Protein AF-X1L4X8-F1 (afdb_monomer_lite)

InterPro domains:
  IPR002869 Pyruvate-flavodoxin oxidoreductase, central domain [G3DSA:3.40.920.10] (9-102)
  IPR002869 Pyruvate-flavodoxin oxidoreductase, central domain [SSF53323] (30-140)
  IPR046667 Domain of unknown function DUF6537 [PF20169] (120-245)

Secondary structure (DSSP, 8-state):
--TTS-TT----HHHHHHHHHHHH-GGG-----HHHHHHHHHS-GGGHHHHHHHHHHHTT--SS-HHHHHHHHHHH-SSHHHHHHHHHHHHHHHH-HHHHHHHTS-SS---GGGS---SHHHHHHHHHHHHHHHT-HHHHHHHHHHHHHHHHHHHHHHSS--HHHHHHHHHHHHHHT---THHHHHHHHSHHHHHHHHHH-S------EEE--TTTSPBPTTT-SBPPEEE-TTHHHHHHHHHHHT--

Foldseek 3Di:
DPVPPDPPPDCPVVVVVVVVCVPPNPVPDDDDPLQLLLCLQVVDSVLSVLLCVLLCVLVVNDPDDPVVVLVVLVVVLFPSVSSNVSSVLSVCCNVPVPVSVVVSPDDPPPPVVPPPQPDLVSLLVVLLVVLCVVFHNVLSVVLNVVLVVQQVVCCVVPVDGDDRSSVSSVVVSCVSVPPACLVVLVCLLDPVVVVVCVVRDVDDPWDKDWDQHPVPFDADPPPRGGDTDIDTPVVNVVSNVVVVVSPD

Structure (mmCIF, N/CA/C/O backbone):
data_AF-X1L4X8-F1
#
_entry.id   AF-X1L4X8-F1
#
loop_
_atom_site.group_PDB
_atom_site.id
_atom_site.type_symbol
_atom_site.label_atom_id
_atom_site.label_alt_id
_atom_site.label_comp_id
_atom_site.label_asym_id
_atom_site.label_entity_id
_atom_site.label_seq_id
_atom_site.pdbx_PDB_ins_code
_atom_site.Cartn_x
_atom_site.Cartn_y
_atom_site.Cartn_z
_atom_site.occupancy
_atom_site.B_iso_or_equiv
_atom_site.auth_seq_id
_atom_site.auth_comp_id
_atom_site.auth_asym_id
_atom_site.auth_atom_id
_atom_site.pdbx_PDB_model_num
ATOM 1 N N . SER A 1 1 ? -21.260 -0.495 -19.821 1.00 42.94 1 SER A N 1
ATOM 2 C CA . SER A 1 1 ?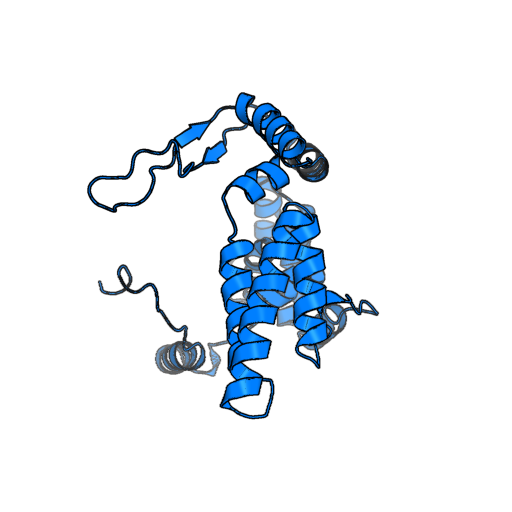 -20.638 0.601 -19.046 1.00 42.94 1 SER A CA 1
ATOM 3 C C . SER A 1 1 ? -21.171 0.604 -17.611 1.00 42.94 1 SER A C 1
ATOM 5 O O . SER A 1 1 ? -21.878 1.513 -17.198 1.00 42.94 1 SER A O 1
ATOM 7 N N . GLN A 1 2 ? -20.881 -0.461 -16.857 1.00 37.09 2 GLN A N 1
ATOM 8 C CA . GLN A 1 2 ? -21.32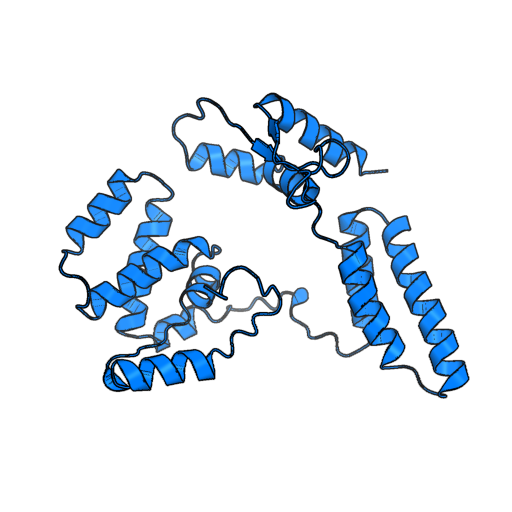0 -0.638 -15.460 1.00 37.09 2 GLN A CA 1
ATOM 9 C C . GLN A 1 2 ? -20.166 -0.453 -14.457 1.00 37.09 2 GLN A C 1
ATOM 11 O O . GLN A 1 2 ? -20.384 -0.453 -13.254 1.00 37.09 2 GLN A O 1
ATOM 16 N N . PHE A 1 3 ? -18.949 -0.226 -14.961 1.00 44.12 3 PHE A N 1
ATOM 17 C CA . PHE A 1 3 ? -17.709 -0.128 -14.185 1.00 44.12 3 PHE A CA 1
ATOM 18 C C . PHE A 1 3 ? -17.594 1.162 -13.349 1.00 44.12 3 PHE A C 1
ATOM 20 O O . PHE A 1 3 ? -16.775 1.245 -12.447 1.00 44.12 3 PHE A O 1
ATOM 27 N N . VAL A 1 4 ? -18.413 2.183 -13.630 1.00 48.66 4 VAL A N 1
ATOM 28 C CA . VAL A 1 4 ? -18.254 3.535 -13.053 1.00 48.66 4 VAL A CA 1
ATOM 29 C C . VAL A 1 4 ? -19.131 3.765 -11.807 1.00 48.66 4 VAL A C 1
ATOM 31 O O . VAL A 1 4 ? -19.085 4.841 -11.225 1.00 48.66 4 VAL A O 1
ATOM 34 N N . ARG A 1 5 ? -19.955 2.799 -11.370 1.00 45.38 5 ARG A N 1
ATOM 35 C CA . ARG A 1 5 ? -20.980 3.052 -10.330 1.00 45.38 5 ARG A CA 1
ATOM 36 C C . ARG A 1 5 ? -20.911 2.199 -9.064 1.00 45.38 5 ARG A C 1
ATOM 38 O O . ARG A 1 5 ? -21.735 2.429 -8.185 1.00 45.38 5 ARG A O 1
ATOM 45 N N . ASP A 1 6 ? -19.959 1.277 -8.929 1.00 35.12 6 ASP A N 1
ATOM 46 C CA . ASP A 1 6 ? -19.933 0.371 -7.775 1.00 35.12 6 ASP A CA 1
ATOM 47 C C . ASP A 1 6 ? -18.672 0.543 -6.912 1.00 35.12 6 ASP A C 1
ATOM 49 O O . ASP A 1 6 ? -17.595 0.046 -7.234 1.00 35.12 6 ASP A O 1
ATOM 53 N N . LEU A 1 7 ? -18.807 1.274 -5.796 1.00 42.59 7 LEU A N 1
ATOM 54 C CA . LEU A 1 7 ? -17.746 1.475 -4.794 1.00 42.59 7 LEU A CA 1
ATOM 55 C C . LEU A 1 7 ? -17.530 0.249 -3.883 1.00 42.59 7 LEU A C 1
ATOM 57 O O . LEU A 1 7 ? -16.628 0.263 -3.046 1.00 42.59 7 LEU A O 1
ATOM 61 N N . LYS A 1 8 ? -18.340 -0.810 -4.028 1.00 43.84 8 LYS A N 1
ATOM 62 C CA . LYS A 1 8 ? -18.160 -2.108 -3.358 1.00 43.84 8 LYS A CA 1
ATOM 63 C C . LYS A 1 8 ? -17.649 -3.170 -4.331 1.00 43.84 8 LYS A C 1
ATOM 65 O O . LYS A 1 8 ? -18.081 -4.319 -4.274 1.00 43.84 8 LYS A O 1
ATOM 70 N N . PHE A 1 9 ? -16.745 -2.797 -5.234 1.00 42.97 9 PHE A N 1
ATOM 71 C CA . PHE A 1 9 ? -16.105 -3.775 -6.101 1.00 42.97 9 PHE A CA 1
ATOM 72 C C . PHE A 1 9 ? -15.177 -4.658 -5.257 1.00 42.97 9 PHE A C 1
ATOM 74 O O . PHE A 1 9 ? -14.041 -4.297 -4.950 1.00 42.97 9 PHE A O 1
ATOM 81 N N . ASP A 1 10 ? -15.702 -5.801 -4.824 1.00 48.19 10 ASP A N 1
ATOM 82 C CA . ASP A 1 10 ? -14.899 -6.898 -4.315 1.00 48.19 10 ASP A CA 1
ATOM 83 C C . ASP A 1 10 ? -14.035 -7.376 -5.482 1.00 48.19 10 ASP A C 1
ATOM 85 O O . ASP A 1 10 ? -14.538 -7.955 -6.449 1.00 48.19 10 ASP A O 1
ATOM 89 N N . PHE A 1 11 ? -12.736 -7.069 -5.438 1.00 55.12 11 PHE A N 1
ATOM 90 C CA . PHE A 1 11 ? -11.770 -7.738 -6.294 1.00 55.12 11 PHE A CA 1
ATOM 91 C C . PHE A 1 11 ? -11.766 -9.197 -5.857 1.00 55.12 11 PHE A C 1
ATOM 93 O O . PHE A 1 11 ? -10.946 -9.626 -5.047 1.00 55.12 11 PHE A O 1
ATOM 100 N N . GLN A 1 12 ? -12.683 -9.978 -6.421 1.00 64.38 12 GLN A N 1
ATOM 101 C CA . GLN A 1 12 ? -12.566 -11.419 -6.448 1.00 64.38 12 GLN A CA 1
ATOM 102 C C . GLN A 1 12 ? -11.372 -11.732 -7.352 1.00 64.38 12 GLN A C 1
ATOM 104 O O . GLN A 1 12 ? -11.527 -12.109 -8.510 1.00 64.38 12 GLN A O 1
ATOM 109 N N . THR A 1 13 ? -10.159 -11.495 -6.848 1.00 69.25 13 THR A N 1
ATOM 110 C CA . THR A 1 13 ? -8.897 -11.624 -7.581 1.00 69.25 13 THR A CA 1
ATOM 111 C C . THR A 1 13 ? -8.799 -13.012 -8.199 1.00 69.25 13 THR A C 1
ATOM 113 O O . THR A 1 13 ? -8.368 -13.141 -9.336 1.00 69.25 13 THR A O 1
ATOM 116 N N . ALA A 1 14 ? -9.304 -14.033 -7.499 1.00 73.19 14 ALA A N 1
ATOM 117 C CA . ALA A 1 14 ? -9.437 -15.391 -8.014 1.00 73.19 14 ALA A CA 1
ATOM 118 C C . ALA A 1 14 ? -10.364 -15.487 -9.242 1.00 73.19 14 ALA A C 1
ATOM 120 O O . ALA A 1 14 ? -10.003 -16.131 -10.220 1.00 73.19 14 ALA A O 1
ATOM 121 N N . THR A 1 15 ? -11.518 -14.816 -9.230 1.00 78.94 15 THR A N 1
ATOM 122 C CA . THR A 1 15 ? -12.466 -14.780 -10.357 1.00 78.94 15 THR A CA 1
ATOM 123 C C . THR A 1 15 ? -11.884 -14.032 -11.558 1.00 78.94 15 THR A C 1
ATOM 125 O O . THR A 1 15 ? -11.958 -14.521 -12.681 1.00 78.94 15 THR A O 1
ATOM 128 N N . LEU A 1 16 ? -11.253 -12.874 -11.335 1.00 80.81 16 LEU A N 1
ATOM 129 C CA . LEU A 1 16 ? -10.576 -12.098 -12.385 1.00 80.81 16 LEU A CA 1
ATOM 130 C C . LEU A 1 16 ? -9.401 -12.862 -13.002 1.00 80.81 16 LEU A C 1
ATOM 132 O O . LEU A 1 16 ? -9.242 -12.873 -14.221 1.00 80.81 16 LEU A O 1
ATOM 136 N N . LEU A 1 17 ? -8.597 -13.525 -12.169 1.00 81.06 17 LEU A N 1
ATOM 137 C CA . LEU A 1 17 ? -7.538 -14.405 -12.644 1.00 81.06 17 LEU A CA 1
ATOM 138 C C . LEU A 1 17 ? -8.128 -15.569 -13.436 1.00 81.06 17 LEU A C 1
ATOM 140 O O . LEU A 1 17 ? -7.630 -15.827 -14.522 1.00 81.06 17 LEU A O 1
ATOM 144 N N . GLY A 1 18 ? -9.201 -16.208 -12.965 1.00 81.69 18 GLY A N 1
ATOM 145 C CA . GLY A 1 18 ? -9.901 -17.263 -13.704 1.00 81.69 18 GLY A CA 1
ATOM 146 C C . GLY A 1 18 ? -10.310 -16.814 -15.108 1.00 81.69 18 GLY A C 1
ATOM 147 O O . GLY A 1 18 ? -9.933 -17.451 -16.084 1.00 81.69 18 GLY A O 1
ATOM 148 N N . MET A 1 19 ? -10.944 -15.643 -15.226 1.00 85.25 19 MET A N 1
ATOM 149 C CA . MET A 1 19 ? -11.306 -15.063 -16.527 1.00 85.25 19 MET A CA 1
ATOM 150 C C . MET A 1 19 ? -10.092 -14.814 -17.435 1.00 85.25 19 MET A C 1
ATOM 152 O O . MET A 1 19 ? -10.177 -15.021 -18.643 1.00 85.25 19 MET A O 1
ATOM 156 N N . LEU A 1 20 ? -8.959 -14.368 -16.880 1.00 85.19 20 LEU A N 1
ATOM 157 C CA . LEU A 1 20 ? -7.719 -14.198 -17.644 1.00 85.19 20 LEU A CA 1
ATOM 158 C C . LEU A 1 20 ? -7.157 -15.546 -18.112 1.00 85.19 20 LEU A C 1
ATOM 160 O O . LEU A 1 20 ? -6.786 -15.670 -19.276 1.00 85.19 20 LEU A O 1
ATOM 164 N N . HIS A 1 21 ? -7.130 -16.558 -17.243 1.00 88.12 21 HIS A N 1
ATOM 165 C CA . HIS A 1 21 ? -6.655 -17.897 -17.599 1.00 88.12 21 HIS A CA 1
ATOM 166 C C . HIS A 1 21 ? -7.538 -18.523 -18.689 1.00 88.12 21 HIS A C 1
ATOM 168 O O . HIS A 1 21 ? -7.002 -19.096 -19.635 1.00 88.12 21 HIS A O 1
ATOM 174 N N . ASP A 1 22 ? -8.859 -18.338 -18.622 1.00 87.25 22 ASP A N 1
ATOM 175 C CA . ASP A 1 22 ? -9.796 -18.815 -19.646 1.00 87.25 22 ASP A CA 1
ATOM 176 C C . ASP A 1 22 ? -9.606 -18.092 -20.990 1.00 87.25 22 ASP A C 1
ATOM 178 O O . ASP A 1 22 ? -9.705 -18.704 -22.053 1.00 87.25 22 ASP A O 1
ATOM 182 N N . ALA A 1 23 ? -9.317 -16.786 -20.963 1.00 89.81 23 ALA A N 1
ATOM 183 C CA . ALA A 1 23 ? -9.212 -15.968 -22.169 1.00 89.81 23 ALA A CA 1
ATOM 184 C C . ALA A 1 23 ? -7.874 -16.118 -22.910 1.00 89.81 23 ALA A C 1
ATOM 186 O O . ALA A 1 23 ? -7.857 -16.131 -24.142 1.00 89.81 23 ALA A O 1
ATOM 187 N N . VAL A 1 24 ? -6.749 -16.178 -22.188 1.00 88.38 24 VAL A N 1
ATOM 188 C CA . VAL A 1 24 ? -5.400 -16.205 -22.794 1.00 88.38 24 VAL A CA 1
ATOM 189 C C . VAL A 1 24 ? -4.648 -17.519 -22.579 1.00 88.38 24 VAL A C 1
ATOM 191 O O . VAL A 1 24 ? -3.563 -17.696 -23.134 1.00 88.38 24 VAL A O 1
ATOM 194 N N . GLY A 1 25 ? -5.236 -18.456 -21.835 1.00 85.00 25 GLY A N 1
ATOM 195 C CA . GLY A 1 25 ? -4.619 -19.717 -21.446 1.00 85.00 25 GLY A CA 1
ATOM 196 C C . GLY A 1 25 ? -3.759 -19.571 -20.191 1.00 85.00 25 GLY A C 1
ATOM 197 O O . GLY A 1 25 ? -3.007 -18.607 -20.036 1.00 85.00 25 GLY A O 1
ATOM 198 N N . SER A 1 26 ? -3.832 -20.569 -19.310 1.00 82.19 26 SER A N 1
ATOM 199 C CA . SER A 1 26 ? -3.140 -20.568 -18.016 1.00 82.19 26 SER A CA 1
ATOM 200 C C . SER A 1 26 ? -1.627 -20.381 -18.109 1.00 82.19 26 SER A C 1
ATOM 202 O O . SER A 1 26 ? -1.030 -19.765 -17.236 1.00 82.19 26 SER A O 1
ATOM 204 N N . GLU A 1 27 ? -0.999 -20.857 -19.184 1.00 82.12 27 GLU A N 1
ATOM 205 C CA . GLU A 1 27 ? 0.456 -20.753 -19.366 1.00 82.12 27 GLU A CA 1
ATOM 206 C C . GLU A 1 27 ? 0.935 -19.347 -19.753 1.00 82.12 27 GLU A C 1
ATOM 208 O O . GLU A 1 27 ? 2.132 -19.079 -19.754 1.00 82.12 27 GLU A O 1
ATOM 213 N N . ARG A 1 28 ? 0.012 -18.436 -20.085 1.00 83.69 28 ARG A N 1
ATOM 214 C CA . ARG A 1 28 ? 0.323 -17.043 -20.443 1.00 83.69 28 ARG A CA 1
ATOM 215 C C . ARG A 1 28 ? 0.005 -16.052 -19.330 1.00 83.69 28 ARG A C 1
ATOM 217 O O . ARG A 1 28 ? 0.130 -14.846 -19.539 1.00 83.69 28 ARG A O 1
ATOM 224 N N . VAL A 1 29 ? -0.419 -16.542 -18.166 1.00 86.44 29 VAL A N 1
ATOM 225 C CA . VAL A 1 29 ? -0.738 -15.713 -17.007 1.00 86.44 29 VAL A CA 1
ATOM 226 C C . VAL A 1 29 ? 0.273 -15.992 -15.908 1.00 86.44 29 VAL A C 1
ATOM 228 O O . VAL A 1 29 ? 0.267 -17.045 -15.281 1.00 86.44 29 VAL A O 1
ATOM 231 N N . GLU A 1 30 ? 1.122 -15.007 -15.640 1.00 87.88 30 GLU A N 1
ATOM 232 C CA . GLU A 1 30 ? 2.040 -15.036 -14.509 1.00 87.88 30 GLU A CA 1
ATOM 233 C C . GLU A 1 30 ? 1.642 -13.997 -13.468 1.00 87.88 30 GLU A C 1
ATOM 235 O O . GLU A 1 30 ? 1.248 -12.874 -13.790 1.00 87.88 30 GLU A O 1
ATOM 240 N N . GLN A 1 31 ? 1.761 -14.376 -12.199 1.00 86.69 31 GLN A N 1
ATOM 241 C CA . GLN A 1 31 ? 1.440 -13.516 -11.071 1.00 86.69 31 GLN A CA 1
ATOM 242 C C . GLN A 1 31 ? 2.716 -13.134 -10.339 1.00 86.69 31 GLN A C 1
ATOM 244 O O . GLN A 1 31 ? 3.542 -13.984 -10.012 1.00 86.69 31 GLN A O 1
ATOM 249 N N . VAL A 1 32 ? 2.846 -11.849 -10.024 1.00 86.69 32 VAL A N 1
ATOM 250 C CA . VAL A 1 32 ? 3.950 -11.339 -9.220 1.00 86.69 32 VAL A CA 1
ATOM 251 C C . VAL A 1 32 ? 3.430 -10.317 -8.219 1.00 86.69 32 VAL A C 1
ATOM 253 O O . VAL A 1 32 ? 2.659 -9.417 -8.550 1.00 86.69 32 VAL A O 1
ATOM 256 N N . GLY A 1 33 ? 3.862 -10.447 -6.964 1.00 87.06 33 GLY A N 1
ATOM 257 C CA . GLY A 1 33 ? 3.509 -9.536 -5.874 1.00 87.06 33 GLY A CA 1
ATOM 258 C C . GLY A 1 33 ? 4.245 -8.196 -5.951 1.00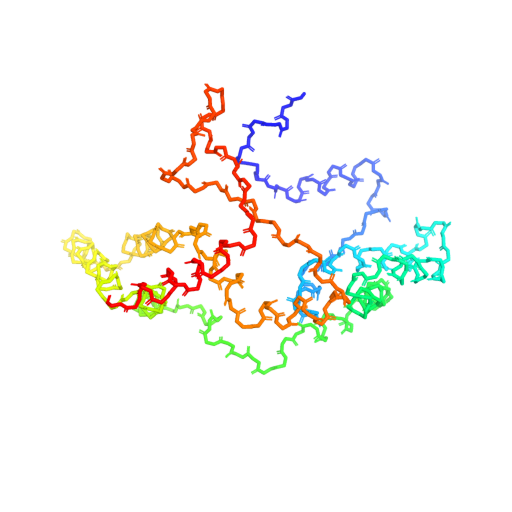 87.06 33 GLY A C 1
ATOM 259 O O . GLY A 1 33 ? 4.833 -7.780 -4.954 1.00 87.06 33 GLY A O 1
ATOM 260 N N . ALA A 1 34 ? 4.243 -7.531 -7.111 1.00 85.75 34 ALA A N 1
ATOM 261 C CA . ALA A 1 34 ? 5.089 -6.372 -7.408 1.00 85.75 34 ALA A CA 1
ATOM 262 C C . ALA A 1 34 ? 4.948 -5.238 -6.389 1.00 85.75 34 ALA A C 1
ATOM 264 O O . ALA A 1 34 ? 5.948 -4.714 -5.915 1.00 85.75 34 ALA A O 1
ATOM 265 N N . MET A 1 35 ? 3.720 -4.897 -5.988 1.00 81.75 35 MET A N 1
ATOM 266 C CA . MET A 1 35 ? 3.483 -3.852 -4.987 1.00 81.75 35 MET A CA 1
ATOM 267 C C . MET A 1 35 ? 4.066 -4.223 -3.618 1.00 81.75 35 MET A C 1
ATOM 269 O O . MET A 1 35 ? 4.752 -3.414 -3.003 1.00 81.75 35 MET A O 1
ATOM 273 N N . LYS A 1 36 ? 3.858 -5.465 -3.161 1.00 82.50 36 LYS A N 1
ATOM 274 C CA . LYS A 1 36 ? 4.393 -5.954 -1.882 1.00 82.50 36 LYS A CA 1
ATOM 275 C C . LYS A 1 36 ? 5.924 -5.950 -1.883 1.00 82.50 36 LYS A C 1
ATOM 277 O O . LYS A 1 36 ? 6.525 -5.498 -0.914 1.00 82.50 36 LYS A O 1
ATOM 282 N N . LEU A 1 37 ? 6.535 -6.449 -2.956 1.00 83.56 37 LEU A N 1
ATOM 283 C CA . LEU A 1 37 ? 7.989 -6.543 -3.101 1.00 83.56 37 LEU A CA 1
ATOM 284 C C . LEU A 1 37 ? 8.631 -5.160 -3.241 1.00 83.56 37 LEU A C 1
ATOM 286 O O . LEU A 1 37 ? 9.605 -4.875 -2.553 1.00 83.56 37 LEU A O 1
ATOM 290 N N . ALA A 1 38 ? 8.048 -4.276 -4.052 1.00 81.25 38 ALA A N 1
ATOM 291 C CA . ALA A 1 38 ? 8.517 -2.903 -4.206 1.00 81.25 38 ALA A CA 1
ATOM 292 C C . ALA A 1 38 ? 8.453 -2.133 -2.881 1.00 81.25 38 ALA A C 1
ATOM 294 O O . ALA A 1 38 ? 9.444 -1.539 -2.474 1.00 81.25 38 ALA A O 1
ATOM 295 N N . THR A 1 39 ? 7.338 -2.206 -2.146 1.00 78.00 39 THR A N 1
ATOM 296 C CA . THR A 1 39 ? 7.240 -1.549 -0.836 1.00 78.00 39 THR A CA 1
ATOM 297 C C . THR A 1 39 ? 8.216 -2.140 0.183 1.00 78.00 39 THR A C 1
ATOM 299 O O . THR A 1 39 ? 8.810 -1.388 0.948 1.00 78.00 39 THR A O 1
ATOM 302 N N . ALA A 1 40 ? 8.412 -3.462 0.198 1.00 77.38 40 ALA A N 1
ATOM 303 C CA . ALA A 1 40 ? 9.326 -4.104 1.142 1.00 77.38 40 ALA A CA 1
ATOM 304 C C . ALA A 1 40 ? 10.804 -3.773 0.872 1.00 77.38 40 ALA A C 1
ATOM 306 O O . ALA A 1 40 ? 11.559 -3.583 1.819 1.00 77.38 40 ALA A O 1
ATOM 307 N N . LEU A 1 41 ? 11.209 -3.709 -0.399 1.00 77.31 41 LEU A N 1
ATOM 308 C CA . LEU A 1 41 ? 12.615 -3.561 -0.795 1.00 77.31 41 LEU A CA 1
ATOM 309 C C . LEU A 1 41 ? 13.030 -2.111 -1.062 1.00 77.31 41 LEU A C 1
ATOM 311 O O . LEU A 1 41 ? 14.196 -1.771 -0.900 1.00 77.31 41 LEU A O 1
ATOM 315 N N . LEU A 1 42 ? 12.093 -1.267 -1.498 1.00 76.69 42 LEU A N 1
ATOM 316 C CA . LEU A 1 42 ? 12.360 0.112 -1.921 1.00 76.69 42 LEU A CA 1
ATOM 317 C C . LEU A 1 42 ? 11.613 1.150 -1.077 1.00 76.69 42 LEU A C 1
ATOM 319 O O . LEU A 1 42 ? 11.797 2.344 -1.283 1.00 76.69 42 LEU A O 1
ATOM 323 N N . GLY A 1 43 ? 10.754 0.721 -0.147 1.00 66.19 43 GLY A N 1
ATOM 324 C CA . GLY A 1 43 ? 10.004 1.614 0.740 1.00 66.19 43 GLY A CA 1
ATOM 325 C C . GLY A 1 43 ? 8.837 2.355 0.080 1.00 66.19 43 GLY A C 1
ATOM 326 O O . GLY A 1 43 ? 8.066 3.002 0.784 1.00 66.19 43 GLY A O 1
ATOM 327 N N . ASP A 1 44 ? 8.656 2.233 -1.239 1.00 72.56 44 ASP A N 1
ATOM 328 C CA . ASP A 1 44 ? 7.613 2.935 -1.990 1.00 72.56 44 ASP A CA 1
ATOM 329 C C . ASP A 1 44 ? 6.880 2.002 -2.969 1.00 72.56 44 ASP A C 1
ATOM 331 O O . ASP A 1 44 ? 7.473 1.281 -3.772 1.00 72.56 44 ASP A O 1
ATOM 335 N N . SER A 1 45 ? 5.549 2.031 -2.914 1.00 75.56 45 SER A N 1
ATOM 336 C CA . SER A 1 45 ? 4.672 1.320 -3.849 1.00 75.56 45 SER A CA 1
ATOM 337 C C . SER A 1 45 ? 4.727 1.861 -5.283 1.00 75.56 45 SER A C 1
ATOM 339 O O . SER A 1 45 ? 4.436 1.110 -6.214 1.00 75.56 45 SER A O 1
ATOM 341 N N . ILE A 1 46 ? 5.131 3.120 -5.492 1.00 76.69 46 ILE A N 1
ATOM 342 C CA . ILE A 1 46 ? 5.268 3.737 -6.824 1.00 76.69 46 ILE A CA 1
ATOM 343 C C . ILE A 1 46 ? 6.284 2.969 -7.678 1.00 76.69 46 ILE A C 1
ATOM 345 O O . ILE A 1 46 ? 6.085 2.799 -8.883 1.00 76.69 46 ILE A O 1
ATOM 349 N N . ALA A 1 47 ? 7.318 2.407 -7.047 1.00 78.38 47 ALA A N 1
ATOM 350 C CA . ALA A 1 47 ? 8.326 1.598 -7.721 1.00 78.38 47 ALA A CA 1
ATOM 351 C C . ALA A 1 47 ? 7.765 0.302 -8.349 1.00 78.38 47 ALA A C 1
ATOM 353 O O . ALA A 1 47 ? 8.408 -0.291 -9.217 1.00 78.38 47 ALA A O 1
ATOM 354 N N . SER A 1 48 ? 6.549 -0.125 -7.981 1.00 86.88 48 SER A N 1
ATOM 355 C CA . SER A 1 48 ? 5.904 -1.318 -8.548 1.00 86.88 48 SER A CA 1
ATOM 356 C C . SER A 1 48 ? 5.701 -1.248 -10.064 1.00 86.88 48 SER A C 1
ATOM 358 O O . SER A 1 48 ? 5.805 -2.274 -10.733 1.00 86.88 48 SER A O 1
ATOM 360 N N . ASN A 1 49 ? 5.488 -0.055 -10.628 1.00 91.44 49 ASN A N 1
ATOM 361 C CA . ASN A 1 49 ? 5.300 0.118 -12.070 1.00 91.44 49 ASN A CA 1
ATOM 362 C C . ASN A 1 49 ? 6.541 -0.324 -12.844 1.00 91.44 49 ASN A C 1
ATOM 364 O O . ASN A 1 49 ? 6.466 -1.108 -13.787 1.00 91.44 49 ASN A O 1
ATOM 368 N N . LEU A 1 50 ? 7.702 0.163 -12.420 1.00 92.31 50 LEU A N 1
ATOM 369 C CA . LEU A 1 50 ? 8.948 -0.098 -13.120 1.00 92.31 50 LEU A CA 1
ATOM 370 C C . LEU A 1 50 ? 9.534 -1.466 -12.761 1.00 92.31 50 LEU A C 1
ATOM 372 O O . LEU A 1 50 ? 10.180 -2.104 -13.590 1.00 92.31 50 LEU A O 1
ATOM 376 N N . PHE A 1 51 ? 9.195 -1.973 -11.577 1.00 94.06 51 PHE A N 1
ATOM 3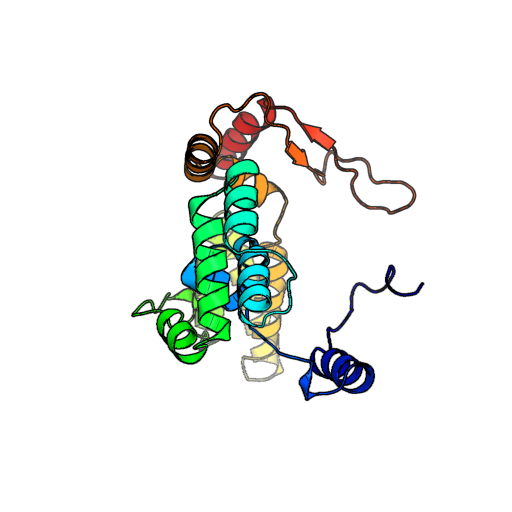77 C CA . PHE A 1 51 ? 9.350 -3.381 -11.239 1.00 94.06 51 PHE A CA 1
ATOM 378 C C . PHE A 1 51 ? 8.590 -4.288 -12.219 1.00 94.06 51 PHE A C 1
ATOM 380 O O . PHE A 1 51 ? 9.172 -5.221 -12.768 1.00 94.06 51 PHE A O 1
ATOM 387 N N . MET A 1 52 ? 7.316 -3.999 -12.506 1.00 94.88 52 MET A N 1
ATOM 388 C CA . MET A 1 52 ? 6.526 -4.764 -13.482 1.00 94.88 52 MET A CA 1
ATOM 389 C C . MET A 1 52 ? 7.131 -4.708 -14.889 1.00 94.88 52 MET A C 1
ATOM 391 O O . MET A 1 52 ? 7.177 -5.726 -15.576 1.00 94.88 52 MET A O 1
ATOM 395 N N . VAL A 1 53 ? 7.647 -3.547 -15.304 1.00 95.50 53 VAL A N 1
ATOM 396 C CA . VAL A 1 53 ? 8.370 -3.393 -16.580 1.00 95.50 53 VAL A CA 1
ATOM 397 C C . VAL A 1 53 ? 9.620 -4.276 -16.609 1.00 95.50 53 VAL A C 1
ATOM 399 O O . VAL A 1 53 ? 9.863 -4.961 -17.600 1.00 95.50 53 VAL A O 1
ATOM 402 N N . GLY A 1 54 ? 10.392 -4.308 -15.519 1.00 95.31 54 GLY A N 1
ATOM 403 C CA . GLY A 1 54 ? 11.559 -5.182 -15.383 1.00 95.31 54 GLY A CA 1
ATOM 404 C C . GLY A 1 54 ? 11.210 -6.663 -15.475 1.00 95.31 54 GLY A C 1
ATOM 405 O O . GLY A 1 54 ? 11.871 -7.413 -16.195 1.00 95.31 54 GLY A O 1
ATOM 406 N N . PHE A 1 55 ? 10.135 -7.068 -14.800 1.00 95.62 55 PHE A N 1
ATOM 407 C CA . PHE A 1 55 ? 9.624 -8.435 -14.839 1.00 95.62 55 PHE A CA 1
ATOM 408 C C . PHE A 1 55 ? 9.209 -8.836 -16.262 1.00 95.62 55 PHE A C 1
ATOM 410 O O . PHE A 1 55 ? 9.672 -9.847 -16.790 1.00 95.62 55 PHE A O 1
ATOM 417 N N . ALA A 1 56 ? 8.406 -7.999 -16.924 1.00 94.69 56 ALA A N 1
ATOM 418 C CA . ALA A 1 56 ? 7.945 -8.234 -18.290 1.00 94.69 56 ALA A CA 1
ATOM 419 C C . ALA A 1 56 ? 9.099 -8.261 -19.307 1.00 94.69 56 ALA A C 1
ATOM 421 O O . ALA A 1 56 ? 9.113 -9.111 -20.198 1.00 94.69 56 ALA A O 1
ATOM 422 N N . TYR A 1 57 ? 10.095 -7.378 -19.155 1.00 95.88 57 TYR A N 1
ATOM 423 C CA . TYR A 1 57 ? 11.304 -7.378 -19.982 1.00 95.88 57 TYR A CA 1
ATOM 424 C C . TYR A 1 57 ? 12.055 -8.707 -19.872 1.00 95.88 57 TYR A C 1
ATOM 426 O O . TYR A 1 57 ? 12.404 -9.310 -20.884 1.00 95.88 57 TYR A O 1
ATOM 434 N N . GLN A 1 58 ? 12.274 -9.197 -18.650 1.00 95.44 58 GLN A N 1
ATOM 435 C CA . GLN A 1 58 ? 13.017 -10.436 -18.432 1.00 95.44 58 GLN A CA 1
ATOM 436 C C . GLN A 1 58 ? 12.274 -11.673 -18.961 1.00 95.44 58 GLN A C 1
ATOM 438 O O . GLN A 1 58 ? 12.916 -12.640 -19.368 1.00 95.44 58 GLN A O 1
ATOM 443 N N . ARG A 1 59 ? 10.936 -11.627 -19.011 1.00 92.44 59 ARG A N 1
ATOM 444 C CA . ARG A 1 59 ? 10.091 -12.636 -19.671 1.00 92.44 59 ARG A CA 1
ATOM 445 C C . ARG A 1 59 ? 10.048 -12.511 -21.200 1.00 92.44 59 ARG A C 1
ATOM 447 O O . ARG A 1 59 ? 9.386 -13.312 -21.849 1.00 92.44 59 ARG A O 1
ATOM 454 N N . GLY A 1 60 ? 10.735 -11.528 -21.787 1.00 93.25 60 GLY A N 1
ATOM 455 C CA . GLY A 1 60 ? 10.752 -11.303 -23.234 1.00 93.25 60 GLY A CA 1
ATOM 456 C C . GLY A 1 60 ? 9.441 -10.737 -23.789 1.00 93.25 60 GLY A C 1
ATOM 457 O O . GLY A 1 60 ? 9.198 -10.820 -24.988 1.00 93.25 60 GLY A O 1
ATOM 458 N N . LEU A 1 61 ? 8.589 -10.161 -22.933 1.00 92.50 61 LEU A N 1
ATOM 459 C CA . LEU A 1 61 ? 7.269 -9.643 -23.319 1.00 92.50 61 LEU A CA 1
ATOM 460 C C . LEU A 1 61 ? 7.328 -8.230 -23.915 1.00 92.50 61 LEU A C 1
ATOM 462 O O . LEU A 1 61 ? 6.324 -7.730 -24.419 1.00 92.50 61 LEU A O 1
ATOM 466 N N . LEU A 1 62 ? 8.485 -7.569 -23.835 1.00 93.25 62 LEU A N 1
ATOM 467 C CA . LEU A 1 62 ? 8.678 -6.196 -24.293 1.00 93.25 62 LEU A CA 1
ATOM 468 C C . LEU A 1 62 ? 9.646 -6.155 -25.488 1.00 93.25 62 LEU A C 1
ATOM 470 O O . LEU A 1 62 ? 10.791 -6.582 -25.345 1.00 93.25 62 LEU A O 1
ATOM 474 N N . PRO A 1 63 ? 9.241 -5.598 -26.646 1.00 93.44 63 PRO A N 1
ATOM 475 C CA . PRO A 1 63 ? 10.075 -5.520 -27.846 1.00 93.44 63 PRO A CA 1
ATOM 476 C C . PRO A 1 63 ? 10.995 -4.286 -27.828 1.00 93.44 63 PRO A C 1
ATOM 478 O O . PRO A 1 63 ? 11.065 -3.529 -28.793 1.00 93.44 63 PRO A O 1
ATOM 481 N N . VAL A 1 64 ? 11.670 -4.036 -26.707 1.00 94.31 64 VAL A N 1
ATOM 482 C CA . VAL A 1 64 ? 12.593 -2.904 -26.522 1.00 94.31 64 VAL A CA 1
ATOM 483 C C . VAL A 1 64 ? 13.820 -3.366 -25.751 1.00 94.31 64 VAL A C 1
ATOM 485 O O . VAL A 1 64 ? 13.733 -4.313 -24.977 1.00 94.31 64 VAL A O 1
ATOM 488 N N . SER A 1 65 ? 14.964 -2.710 -25.949 1.00 94.75 65 SER A N 1
ATOM 489 C CA . SER A 1 65 ? 16.198 -3.071 -25.250 1.00 94.75 65 SER A CA 1
ATOM 490 C C . SER A 1 65 ? 16.226 -2.545 -23.811 1.00 94.75 65 SER A C 1
ATOM 492 O O . SER A 1 65 ? 15.583 -1.543 -23.479 1.00 94.75 65 SER A O 1
ATOM 494 N N . SER A 1 66 ? 17.012 -3.193 -22.945 1.00 94.12 66 SER A N 1
ATOM 495 C CA . SER A 1 66 ? 17.207 -2.710 -21.571 1.00 94.12 66 SER A CA 1
ATOM 496 C C . SER A 1 66 ? 17.855 -1.326 -21.525 1.00 94.12 66 SER A C 1
ATOM 498 O O . SER A 1 66 ? 17.560 -0.531 -20.636 1.00 94.12 66 SER A O 1
ATOM 500 N N . GLU A 1 67 ? 18.702 -1.021 -22.506 1.00 94.81 67 GLU A N 1
ATOM 501 C CA . GLU A 1 67 ? 19.373 0.260 -22.683 1.00 94.81 67 GLU A CA 1
ATOM 502 C C . GLU A 1 67 ? 18.360 1.358 -23.002 1.00 94.81 67 GLU A C 1
ATOM 504 O O . GLU A 1 67 ? 18.433 2.432 -22.415 1.00 94.81 67 GLU A O 1
ATOM 509 N N . ALA A 1 68 ? 17.377 1.079 -23.866 1.00 94.88 68 ALA A N 1
ATOM 510 C CA . ALA A 1 68 ? 16.317 2.028 -24.192 1.00 94.88 68 ALA A CA 1
ATOM 511 C C . ALA A 1 68 ? 15.417 2.313 -22.980 1.00 94.88 68 ALA A C 1
ATOM 513 O O . ALA A 1 68 ? 15.067 3.465 -22.733 1.00 94.88 68 ALA A O 1
ATOM 514 N N . ILE A 1 69 ? 15.084 1.285 -22.189 1.00 92.88 69 ILE A N 1
ATOM 515 C CA . ILE A 1 69 ? 14.311 1.458 -20.949 1.00 92.88 69 ILE A CA 1
ATOM 516 C C . ILE A 1 69 ? 15.097 2.307 -19.942 1.00 92.88 69 ILE A C 1
ATOM 518 O O . ILE A 1 69 ? 14.544 3.241 -19.368 1.00 92.88 69 ILE A O 1
ATOM 522 N N . ARG A 1 70 ? 16.391 2.026 -19.753 1.00 91.56 70 ARG A N 1
ATOM 523 C CA . ARG A 1 70 ? 17.257 2.813 -18.862 1.00 91.56 70 ARG A CA 1
ATOM 524 C C . ARG A 1 70 ? 17.392 4.262 -19.320 1.00 91.56 70 ARG A C 1
ATOM 526 O O . ARG A 1 70 ? 17.174 5.159 -18.517 1.00 91.56 70 ARG A O 1
ATOM 533 N N . ALA A 1 71 ? 17.627 4.489 -20.609 1.00 90.62 71 ALA A N 1
ATOM 534 C CA . ALA A 1 71 ? 17.670 5.834 -21.169 1.00 90.62 71 ALA A CA 1
ATOM 535 C C . ALA A 1 71 ? 16.342 6.586 -20.968 1.00 90.62 71 ALA A C 1
ATOM 537 O O . ALA A 1 71 ? 16.350 7.777 -20.683 1.00 90.62 71 ALA A O 1
ATOM 538 N N . ALA A 1 72 ? 15.195 5.905 -21.065 1.00 91.06 72 ALA A N 1
ATOM 539 C CA . ALA A 1 72 ? 13.893 6.513 -20.790 1.00 91.06 72 ALA A CA 1
ATOM 540 C C . ALA A 1 72 ? 13.705 6.882 -19.307 1.00 91.06 72 ALA A C 1
ATOM 542 O O . ALA A 1 72 ? 13.097 7.912 -19.013 1.00 91.06 72 ALA A O 1
ATOM 543 N N . ILE A 1 73 ? 14.235 6.075 -18.379 1.00 84.12 73 ILE A N 1
ATOM 544 C CA . ILE A 1 73 ? 14.258 6.403 -16.944 1.00 84.12 73 ILE A CA 1
ATOM 545 C C . ILE A 1 73 ? 15.110 7.657 -16.714 1.00 84.12 73 ILE A C 1
ATOM 547 O O . ILE A 1 73 ? 14.649 8.588 -16.054 1.00 84.12 73 ILE A O 1
ATOM 551 N N . ASP A 1 74 ? 16.307 7.703 -17.301 1.00 80.06 74 ASP A N 1
ATOM 552 C CA . ASP A 1 74 ? 17.224 8.840 -17.181 1.00 80.06 74 ASP A CA 1
ATOM 553 C C . ASP A 1 74 ? 16.598 10.123 -17.755 1.00 80.06 74 ASP A C 1
ATOM 555 O O . ASP A 1 74 ? 16.618 11.169 -17.110 1.00 80.06 74 ASP A O 1
ATOM 559 N N . LEU A 1 75 ? 15.960 10.034 -18.930 1.00 84.44 75 LEU A N 1
ATOM 560 C CA . LEU A 1 75 ? 15.264 11.154 -19.576 1.00 84.44 75 LEU A CA 1
ATOM 561 C C . LEU A 1 75 ? 14.053 11.659 -18.781 1.00 84.44 75 LEU A C 1
ATOM 563 O O . LEU A 1 75 ? 13.717 12.838 -18.873 1.00 84.44 75 LEU A O 1
ATOM 567 N N . ASN A 1 76 ? 13.376 10.790 -18.023 1.00 83.38 76 ASN A N 1
ATOM 568 C CA . ASN A 1 76 ? 12.259 11.205 -17.177 1.00 83.38 76 ASN A CA 1
ATOM 569 C C . ASN A 1 76 ? 12.730 12.055 -15.983 1.00 83.38 76 ASN A C 1
ATOM 571 O O . ASN A 1 76 ? 11.985 12.911 -15.512 1.00 83.38 76 ASN A O 1
ATOM 575 N N . GLY A 1 77 ? 13.951 11.818 -15.494 1.00 62.81 77 GLY A N 1
ATOM 576 C CA . GLY A 1 77 ? 14.598 12.598 -14.434 1.00 62.81 77 GLY A CA 1
ATOM 577 C C . GLY A 1 77 ? 14.035 12.391 -13.022 1.00 62.81 77 GLY A C 1
ATOM 578 O O . GLY A 1 77 ? 14.692 12.744 -12.047 1.00 62.81 77 GLY A O 1
ATOM 579 N N . ALA A 1 78 ? 12.858 11.782 -12.864 1.00 65.25 78 ALA A N 1
ATOM 580 C CA . ALA A 1 78 ? 12.258 11.546 -11.555 1.00 65.25 78 ALA A CA 1
ATOM 581 C C . ALA A 1 78 ? 12.788 10.258 -10.910 1.00 65.25 78 ALA A C 1
ATOM 583 O O . ALA A 1 78 ? 12.645 9.165 -11.464 1.00 65.25 78 ALA A O 1
ATOM 584 N N . ALA A 1 79 ? 13.354 10.383 -9.703 1.00 74.25 79 ALA A N 1
ATOM 585 C CA . ALA A 1 79 ? 13.783 9.264 -8.857 1.00 74.25 79 ALA A CA 1
ATOM 586 C C . ALA A 1 79 ? 14.588 8.181 -9.613 1.00 74.25 79 ALA A C 1
ATOM 588 O O . ALA A 1 79 ? 14.400 6.984 -9.390 1.00 74.25 79 ALA A O 1
ATOM 589 N N . VAL A 1 80 ? 15.484 8.604 -10.516 1.00 75.31 80 VAL A N 1
ATOM 590 C CA . VAL A 1 80 ? 16.212 7.753 -11.480 1.00 75.31 80 VAL A CA 1
ATOM 591 C C . VAL A 1 80 ? 16.858 6.532 -10.822 1.00 75.31 80 VAL A C 1
ATOM 593 O O . VAL A 1 80 ? 16.722 5.416 -11.321 1.00 75.31 80 VAL A O 1
ATOM 596 N N . SER A 1 81 ? 17.505 6.715 -9.667 1.00 78.69 81 SER A N 1
ATOM 597 C CA . SER A 1 81 ? 18.154 5.629 -8.917 1.00 78.69 81 SER A CA 1
ATOM 598 C C . SER A 1 81 ? 17.155 4.578 -8.413 1.00 78.69 81 SER A C 1
ATOM 600 O O . SER A 1 81 ? 17.329 3.379 -8.652 1.00 78.69 81 SER A O 1
ATOM 602 N N . MET A 1 82 ? 16.058 5.016 -7.782 1.00 83.50 82 MET A N 1
ATOM 603 C CA . MET A 1 82 ? 14.997 4.123 -7.299 1.00 83.50 82 MET A CA 1
ATOM 604 C C . MET A 1 82 ? 14.350 3.381 -8.465 1.00 83.50 82 MET A C 1
ATOM 606 O O . MET A 1 82 ? 14.158 2.170 -8.407 1.00 83.50 82 MET A O 1
ATOM 610 N N . ASN A 1 83 ? 14.056 4.106 -9.539 1.00 84.19 83 ASN A N 1
ATOM 611 C CA . ASN A 1 83 ? 13.419 3.573 -10.727 1.00 84.19 83 ASN A CA 1
ATOM 612 C C . ASN A 1 83 ? 14.306 2.527 -11.429 1.00 84.19 83 ASN A C 1
ATOM 614 O O . ASN A 1 83 ? 13.864 1.415 -11.726 1.00 84.19 83 ASN A O 1
ATOM 618 N N . THR A 1 84 ? 15.591 2.824 -11.600 1.00 85.88 84 THR A N 1
ATOM 619 C CA . THR A 1 84 ? 16.570 1.871 -12.139 1.00 85.88 84 THR A CA 1
ATOM 620 C C . THR A 1 84 ? 16.673 0.625 -11.260 1.00 85.88 84 THR A C 1
ATOM 622 O O . THR A 1 84 ? 16.636 -0.499 -11.760 1.00 85.88 84 THR A O 1
ATOM 625 N N . THR A 1 85 ? 16.721 0.801 -9.938 1.00 87.62 85 THR A N 1
ATOM 626 C CA . THR A 1 85 ? 16.750 -0.320 -8.988 1.00 87.62 85 THR A CA 1
ATOM 627 C C . THR A 1 85 ? 15.477 -1.162 -9.084 1.00 87.62 85 THR A C 1
ATOM 629 O O . THR A 1 85 ? 15.560 -2.385 -9.173 1.00 87.62 85 THR A O 1
ATOM 632 N N . ALA A 1 86 ? 14.302 -0.534 -9.158 1.00 90.44 86 ALA A N 1
ATOM 633 C CA . ALA A 1 86 ? 13.024 -1.217 -9.333 1.00 90.44 86 ALA A CA 1
ATOM 634 C C . ALA A 1 86 ? 12.993 -2.063 -10.611 1.00 90.44 86 ALA A C 1
ATOM 636 O O . ALA A 1 86 ? 12.601 -3.229 -10.556 1.00 90.44 86 ALA A O 1
ATOM 637 N N . PHE A 1 87 ? 13.478 -1.520 -11.732 1.00 93.88 87 PHE A N 1
ATOM 638 C CA . PHE A 1 87 ? 13.628 -2.263 -12.984 1.00 93.88 87 PHE A CA 1
ATOM 639 C C . PHE A 1 87 ? 14.508 -3.510 -12.807 1.00 93.88 87 PHE A C 1
ATOM 641 O O . PHE A 1 87 ? 14.135 -4.605 -13.233 1.00 93.88 87 PHE A O 1
ATOM 648 N N . HIS A 1 88 ? 15.658 -3.378 -12.142 1.00 93.50 88 HIS A N 1
ATOM 649 C CA . HIS A 1 88 ? 16.554 -4.508 -11.890 1.00 93.50 88 HIS A CA 1
ATOM 650 C C . HIS A 1 88 ? 15.947 -5.560 -10.956 1.00 93.50 88 HIS A C 1
ATOM 652 O O . HIS A 1 88 ? 16.054 -6.751 -11.246 1.00 93.50 88 HIS A O 1
ATOM 658 N N . LEU A 1 89 ? 15.266 -5.147 -9.886 1.00 91.62 89 LEU A N 1
ATOM 659 C CA . LEU A 1 89 ? 14.576 -6.067 -8.977 1.00 91.62 89 LEU A CA 1
ATOM 660 C C . LEU A 1 89 ? 13.426 -6.800 -9.677 1.00 91.62 89 LEU A C 1
ATOM 662 O O . LEU A 1 89 ? 13.230 -7.988 -9.441 1.00 91.62 89 LEU A O 1
ATOM 666 N N . GLY A 1 90 ? 12.716 -6.129 -10.587 1.00 93.44 90 GLY A N 1
ATOM 667 C CA . GLY A 1 90 ? 11.706 -6.754 -11.439 1.00 93.44 90 GLY A CA 1
ATOM 668 C C . GLY A 1 90 ? 12.287 -7.856 -12.322 1.00 93.44 90 GLY A C 1
ATOM 669 O O . GLY A 1 90 ? 11.740 -8.956 -12.394 1.00 93.44 90 GLY A O 1
ATOM 670 N N . ARG A 1 91 ? 13.445 -7.594 -12.945 1.00 94.50 91 ARG A N 1
ATOM 671 C CA . ARG A 1 91 ? 14.176 -8.606 -13.724 1.00 94.50 91 ARG A CA 1
ATOM 672 C C . ARG A 1 91 ? 14.627 -9.773 -12.851 1.00 94.50 91 ARG A C 1
ATOM 674 O O . ARG A 1 91 ? 14.489 -10.923 -13.257 1.00 94.50 91 ARG A O 1
ATOM 681 N N . LEU A 1 92 ? 15.128 -9.488 -11.650 1.00 92.31 92 LEU A N 1
ATOM 682 C CA . LEU A 1 92 ? 15.518 -10.524 -10.700 1.00 92.31 92 LEU A CA 1
ATOM 683 C C . LEU A 1 92 ? 14.316 -11.384 -10.292 1.00 92.31 92 LEU A C 1
ATOM 685 O O . LEU A 1 92 ? 14.434 -12.598 -10.331 1.00 92.31 92 LEU A O 1
ATOM 689 N N . ALA A 1 93 ? 13.147 -10.800 -10.017 1.00 91.44 93 ALA A N 1
ATOM 690 C CA . ALA A 1 93 ? 11.932 -11.556 -9.689 1.00 91.44 93 ALA A CA 1
ATOM 691 C C . ALA A 1 93 ? 11.477 -12.525 -10.788 1.00 91.44 93 ALA A C 1
ATOM 693 O O . ALA A 1 93 ? 10.934 -13.581 -10.479 1.00 91.44 93 ALA A O 1
ATOM 694 N N . ALA A 1 94 ? 11.671 -12.177 -12.060 1.00 92.06 94 ALA A N 1
ATOM 695 C CA . ALA A 1 94 ? 11.330 -13.065 -13.170 1.00 92.06 94 ALA A CA 1
ATOM 696 C C . ALA A 1 94 ? 12.322 -14.232 -13.328 1.00 92.06 94 ALA A C 1
ATOM 698 O O . ALA A 1 94 ? 11.959 -15.271 -13.878 1.00 92.06 94 ALA A O 1
ATOM 699 N N . HIS A 1 95 ? 13.568 -14.060 -12.875 1.00 91.12 95 HIS A N 1
ATOM 700 C CA . HIS A 1 95 ? 14.609 -15.085 -12.957 1.00 91.12 95 HIS A CA 1
ATOM 701 C C . HIS A 1 95 ? 14.675 -15.963 -11.698 1.00 91.12 95 HIS A C 1
ATOM 703 O O . HIS A 1 95 ? 14.704 -17.185 -11.806 1.00 91.12 95 HIS A O 1
ATOM 709 N N . ASP A 1 96 ? 14.664 -15.336 -10.522 1.00 88.31 96 ASP A N 1
ATOM 710 C CA . ASP A 1 96 ? 14.715 -15.962 -9.204 1.00 88.31 96 ASP A CA 1
ATOM 711 C C . ASP A 1 96 ? 13.767 -15.242 -8.219 1.00 88.31 96 ASP A C 1
ATOM 713 O O . ASP A 1 96 ? 14.174 -14.358 -7.453 1.00 88.31 96 ASP A O 1
ATOM 717 N N . PRO A 1 97 ? 12.475 -15.612 -8.214 1.00 83.69 97 PRO A N 1
ATOM 718 C CA . PRO A 1 97 ? 11.513 -15.053 -7.269 1.00 83.69 97 PRO A CA 1
ATOM 719 C C . PRO A 1 97 ? 11.836 -15.431 -5.816 1.00 83.69 97 PRO A C 1
ATOM 721 O O . PRO A 1 97 ? 11.514 -14.675 -4.900 1.00 83.69 97 PRO A O 1
ATOM 724 N N . SER A 1 98 ? 12.505 -16.566 -5.586 1.00 82.31 98 SER A N 1
ATOM 725 C CA . SER A 1 98 ? 12.774 -17.079 -4.241 1.00 82.31 98 SER A CA 1
ATOM 726 C C . SER A 1 98 ? 13.818 -16.246 -3.495 1.00 82.31 98 SER A C 1
ATOM 728 O O . SER A 1 98 ? 13.626 -15.931 -2.317 1.00 82.31 98 SER A O 1
ATOM 730 N N . ALA A 1 99 ? 14.881 -15.819 -4.185 1.00 80.31 99 ALA A N 1
ATOM 731 C CA . ALA A 1 99 ? 15.887 -14.921 -3.627 1.00 80.31 99 ALA A CA 1
ATOM 732 C C . ALA A 1 99 ? 15.275 -13.573 -3.238 1.00 80.31 99 ALA A C 1
ATOM 734 O O . ALA A 1 99 ? 15.588 -13.013 -2.185 1.00 80.31 99 ALA A O 1
ATOM 735 N N . LEU A 1 100 ? 14.350 -13.072 -4.058 1.00 82.06 100 LEU A N 1
ATOM 736 C CA . LEU A 1 100 ? 13.710 -11.791 -3.815 1.00 82.06 100 LEU A CA 1
ATOM 737 C C . LEU A 1 100 ? 12.731 -11.848 -2.637 1.00 82.06 100 LEU A C 1
ATOM 739 O O . LEU A 1 100 ? 12.689 -10.932 -1.818 1.00 82.06 100 LEU A O 1
ATOM 743 N N . GLU A 1 101 ? 11.976 -12.938 -2.508 1.00 80.88 101 GLU A N 1
ATOM 744 C CA . GLU A 1 101 ? 11.120 -13.155 -1.345 1.00 80.88 101 GLU A CA 1
ATOM 745 C C . GLU A 1 101 ? 11.922 -13.274 -0.051 1.00 80.88 101 GLU A C 1
ATOM 747 O O . GLU A 1 101 ? 11.472 -12.775 0.977 1.00 80.88 101 GLU A O 1
ATOM 752 N N . GLN A 1 102 ? 13.102 -13.898 -0.085 1.00 79.31 102 GLN A N 1
ATOM 753 C CA . GLN A 1 102 ? 14.001 -13.958 1.068 1.00 79.31 102 GLN A CA 1
ATOM 754 C C . GLN A 1 102 ? 14.554 -12.580 1.431 1.00 79.31 102 GLN A C 1
ATOM 756 O O . GLN A 1 102 ? 14.488 -12.210 2.598 1.00 79.31 102 GLN A O 1
ATOM 761 N N . ALA A 1 103 ? 15.009 -11.798 0.451 1.00 76.06 103 ALA A N 1
ATOM 762 C CA . ALA A 1 103 ? 15.480 -10.430 0.674 1.00 76.06 103 ALA A CA 1
ATOM 763 C C . ALA A 1 103 ? 14.364 -9.488 1.165 1.00 76.06 103 ALA A C 1
ATOM 765 O O . ALA A 1 103 ? 14.617 -8.551 1.914 1.00 76.06 103 ALA A O 1
ATOM 766 N N . ALA A 1 104 ? 13.115 -9.743 0.764 1.00 75.00 104 ALA A N 1
ATOM 767 C CA . ALA A 1 104 ? 11.945 -8.993 1.212 1.00 75.00 104 ALA A CA 1
ATOM 768 C C . ALA A 1 104 ? 11.413 -9.457 2.582 1.00 75.00 104 ALA A C 1
ATOM 770 O O . ALA A 1 104 ? 10.482 -8.840 3.116 1.00 75.00 104 ALA A O 1
ATOM 771 N N . LYS A 1 105 ? 11.958 -10.539 3.165 1.00 74.19 105 LYS A N 1
ATOM 772 C CA . LYS A 1 105 ? 11.679 -10.878 4.564 1.00 74.19 105 LYS A CA 1
ATOM 773 C C . LYS A 1 105 ? 12.376 -9.828 5.427 1.00 74.19 105 LYS A C 1
ATOM 775 O O . LYS A 1 105 ? 13.584 -9.663 5.307 1.00 74.19 105 LYS A O 1
ATOM 780 N N . PRO A 1 106 ? 11.650 -9.126 6.306 1.00 55.88 106 PRO A N 1
ATOM 781 C CA . PRO A 1 106 ? 12.287 -8.175 7.199 1.00 55.88 106 PRO A CA 1
ATOM 782 C C . PRO A 1 106 ? 13.267 -8.924 8.110 1.00 55.88 106 PRO A C 1
ATOM 784 O O . PRO A 1 106 ? 12.844 -9.731 8.941 1.00 55.88 106 PRO A O 1
ATOM 787 N N . GLU A 1 107 ? 14.568 -8.661 7.971 1.00 45.66 107 GLU A N 1
ATOM 788 C CA . GLU A 1 107 ? 15.542 -9.019 8.999 1.00 45.66 107 GLU A CA 1
ATOM 789 C C . GLU A 1 107 ? 15.173 -8.254 10.275 1.00 45.66 107 GLU A C 1
ATOM 791 O O . GLU A 1 107 ? 15.163 -7.026 10.302 1.00 45.66 107 GLU A O 1
ATOM 796 N N . GLY A 1 108 ? 14.789 -8.973 11.330 1.00 45.97 108 GLY A N 1
ATOM 797 C CA . GLY A 1 108 ? 14.821 -8.463 12.705 1.00 45.97 108 GLY A CA 1
ATOM 798 C C . GLY A 1 108 ? 13.910 -7.285 13.077 1.00 45.97 108 GLY A C 1
ATOM 799 O O . GLY A 1 108 ? 13.926 -6.875 14.233 1.00 45.97 108 GLY A O 1
ATOM 800 N N . CYS A 1 109 ? 13.074 -6.753 12.188 1.00 33.72 109 CYS A N 1
ATOM 801 C CA . CYS A 1 109 ? 12.125 -5.696 12.539 1.00 33.72 109 CYS A CA 1
ATOM 802 C C . CYS A 1 109 ? 10.779 -6.293 12.959 1.00 33.72 109 CYS A C 1
ATOM 804 O O . CYS A 1 109 ? 9.782 -6.230 12.236 1.00 33.72 109 CYS A O 1
ATOM 806 N N . THR A 1 110 ? 10.723 -6.819 14.184 1.00 37.75 110 THR A N 1
ATOM 807 C CA . THR A 1 110 ? 9.480 -6.812 14.960 1.00 37.75 110 THR A CA 1
ATOM 808 C C . THR A 1 110 ? 9.123 -5.353 15.237 1.00 37.75 110 THR A C 1
ATOM 810 O O . THR A 1 110 ? 9.383 -4.827 16.321 1.00 37.75 110 THR A O 1
ATOM 813 N N . SER A 1 111 ? 8.554 -4.656 14.250 1.00 39.81 111 SER A N 1
ATOM 814 C CA . SER A 1 111 ? 7.817 -3.442 14.564 1.00 39.81 111 SER A CA 1
ATOM 815 C C . SER A 1 111 ? 6.734 -3.855 15.558 1.00 39.81 111 SER A C 1
ATOM 817 O O . SER A 1 111 ? 5.968 -4.795 15.322 1.00 39.81 111 SER A O 1
ATOM 819 N N . LYS A 1 112 ? 6.682 -3.178 16.709 1.00 45.12 112 LYS A N 1
ATOM 820 C CA . LYS A 1 112 ? 5.642 -3.393 17.730 1.00 45.12 112 LYS A CA 1
ATOM 821 C C . LYS A 1 112 ? 4.219 -3.223 17.157 1.00 45.12 112 LYS A C 1
ATOM 823 O O . LYS A 1 112 ? 3.251 -3.641 17.787 1.00 45.12 112 LYS A O 1
ATOM 828 N N . ASP A 1 113 ? 4.107 -2.702 15.936 1.00 43.91 113 ASP A N 1
ATOM 829 C CA . ASP A 1 113 ? 2.877 -2.532 15.165 1.00 43.91 113 ASP A CA 1
ATOM 830 C C . ASP A 1 113 ? 2.331 -3.818 14.529 1.00 43.91 113 ASP A C 1
ATOM 832 O O . ASP A 1 113 ? 1.136 -3.881 14.238 1.00 43.91 113 ASP A O 1
ATOM 836 N N . ARG A 1 114 ? 3.151 -4.866 14.343 1.00 38.75 114 ARG A N 1
ATOM 837 C CA . ARG A 1 114 ? 2.709 -6.156 13.768 1.00 38.75 114 ARG A CA 1
ATOM 838 C C . ARG A 1 114 ? 2.488 -7.269 14.785 1.00 38.75 114 ARG A C 1
ATOM 840 O O . ARG A 1 114 ? 2.150 -8.381 14.384 1.00 38.75 114 ARG A O 1
ATOM 847 N N . VAL A 1 115 ? 2.583 -6.986 16.086 1.00 43.84 115 VAL A N 1
ATOM 848 C CA . VAL A 1 115 ? 1.974 -7.880 17.078 1.00 43.84 115 VAL A CA 1
ATOM 849 C C . VAL A 1 115 ? 0.468 -7.783 16.859 1.00 43.84 115 VAL A C 1
ATOM 851 O O . VAL A 1 115 ? -0.123 -6.732 17.132 1.00 43.84 115 VAL A O 1
ATOM 854 N N . LEU A 1 116 ? -0.137 -8.837 16.301 1.00 42.34 116 LEU A N 1
ATOM 855 C CA . LEU A 1 116 ? -1.582 -9.039 16.365 1.00 42.34 116 LEU A CA 1
ATOM 856 C C . LEU A 1 116 ? -1.949 -8.883 17.836 1.00 42.34 116 LEU A C 1
ATOM 858 O O . LEU A 1 116 ? -1.507 -9.687 18.650 1.00 42.34 116 LEU A O 1
ATOM 862 N N . SER A 1 117 ? -2.645 -7.798 18.180 1.00 52.16 117 SER A N 1
ATOM 863 C CA . SER A 1 117 ? -3.085 -7.586 19.553 1.00 52.16 117 SER A CA 1
ATOM 864 C C . SER A 1 117 ? -3.881 -8.816 19.967 1.00 52.16 117 SER A C 1
ATOM 866 O O . SER A 1 117 ? -4.890 -9.145 19.343 1.00 52.16 117 SER A O 1
ATOM 868 N N . SER A 1 118 ? -3.356 -9.521 20.958 1.00 60.28 118 SER A N 1
ATOM 869 C CA . SER A 1 118 ? -3.866 -10.799 21.439 1.00 60.28 118 SER A CA 1
ATOM 870 C C . SER A 1 118 ? -5.070 -10.612 22.363 1.00 60.28 118 SER A C 1
ATOM 872 O O . SER A 1 118 ? -5.827 -11.550 22.597 1.00 60.28 118 SER A O 1
ATOM 874 N N . SER A 1 119 ? -5.277 -9.382 22.843 1.00 77.06 119 SER A N 1
ATOM 875 C CA . SER A 1 119 ? -6.366 -9.003 23.732 1.00 77.06 119 SER A CA 1
ATOM 876 C C . SER A 1 119 ? -7.015 -7.675 23.334 1.00 77.06 119 SER A C 1
ATOM 878 O O . SER A 1 119 ? -6.411 -6.809 22.691 1.00 77.06 119 SER A O 1
ATOM 880 N N . LEU A 1 120 ? -8.266 -7.494 23.765 1.00 78.81 120 LEU A N 1
ATOM 881 C CA . LEU A 1 120 ? -9.000 -6.236 23.626 1.00 78.81 120 LEU A CA 1
ATOM 882 C C . LEU A 1 120 ? -8.263 -5.067 24.304 1.00 78.81 120 LEU A C 1
ATOM 884 O O . LEU A 1 120 ? -8.262 -3.954 23.780 1.00 78.81 120 LEU A O 1
ATOM 888 N N . ASP A 1 121 ? -7.585 -5.320 25.422 1.00 82.56 121 ASP A N 1
ATOM 889 C CA . ASP A 1 121 ? -6.828 -4.298 26.148 1.00 82.56 121 ASP A CA 1
ATOM 890 C C . ASP A 1 121 ? -5.612 -3.810 25.355 1.00 82.56 121 ASP A C 1
ATOM 892 O O . ASP A 1 121 ? -5.390 -2.603 25.245 1.00 82.56 121 ASP A O 1
ATOM 896 N N . GLU A 1 122 ? -4.878 -4.715 24.701 1.00 77.50 122 GLU A N 1
ATOM 897 C CA . GLU A 1 122 ? -3.780 -4.346 23.799 1.00 77.50 122 GLU A CA 1
ATOM 898 C C . GLU A 1 122 ? -4.278 -3.539 22.594 1.00 77.50 122 GLU A C 1
ATOM 900 O O . GLU A 1 122 ? -3.628 -2.579 22.165 1.00 77.50 122 GLU A O 1
ATOM 905 N N . ILE A 1 123 ? -5.449 -3.904 22.059 1.00 81.00 123 ILE A N 1
ATOM 906 C CA . ILE A 1 123 ? -6.108 -3.168 20.977 1.00 81.00 123 ILE A CA 1
ATOM 907 C C . ILE A 1 123 ? -6.428 -1.732 21.418 1.00 81.00 123 ILE A C 1
ATOM 909 O O . ILE A 1 123 ? -6.174 -0.781 20.670 1.00 81.00 123 ILE A O 1
ATOM 913 N N . ILE A 1 124 ? -7.016 -1.566 22.606 1.00 85.06 124 ILE A N 1
ATOM 914 C CA . ILE A 1 124 ? -7.393 -0.258 23.148 1.00 85.06 124 ILE A CA 1
ATOM 915 C C . ILE A 1 124 ? -6.140 0.574 23.420 1.00 85.06 124 ILE A C 1
ATOM 917 O O . ILE A 1 124 ? -6.061 1.698 22.929 1.00 85.06 124 ILE A O 1
ATOM 921 N N . ALA A 1 125 ? -5.147 0.018 24.117 1.00 82.19 125 ALA A N 1
ATOM 922 C CA . ALA A 1 125 ? -3.918 0.717 24.483 1.00 82.19 125 ALA A CA 1
ATOM 923 C C . ALA A 1 125 ? -3.161 1.251 23.258 1.00 82.19 125 ALA A C 1
ATOM 925 O O . ALA A 1 125 ? -2.799 2.428 23.218 1.00 82.19 125 ALA A O 1
ATOM 926 N N . ARG A 1 126 ? -2.988 0.425 22.214 1.00 76.50 126 ARG A N 1
ATOM 927 C CA . ARG A 1 126 ? -2.312 0.852 20.977 1.00 76.50 126 ARG A CA 1
ATOM 928 C C . ARG A 1 126 ? -3.044 2.007 20.294 1.00 76.50 126 ARG A C 1
ATOM 930 O O . ARG A 1 126 ? -2.417 2.938 19.801 1.00 76.50 126 ARG A O 1
ATOM 937 N N . ARG A 1 127 ? -4.376 1.959 20.266 1.00 83.88 127 ARG A N 1
ATOM 938 C CA . ARG A 1 127 ? -5.203 2.994 19.630 1.00 83.88 127 ARG A CA 1
ATOM 939 C C . ARG A 1 127 ? -5.272 4.278 20.441 1.00 83.88 127 ARG A C 1
ATOM 941 O O . ARG A 1 127 ? -5.309 5.343 19.842 1.00 83.88 127 ARG A O 1
ATOM 948 N N . VAL A 1 128 ? -5.250 4.191 21.770 1.00 81.19 128 VAL A N 1
ATOM 949 C CA . VAL A 1 128 ? -5.114 5.359 22.652 1.00 81.19 128 VAL A CA 1
ATOM 950 C C . VAL A 1 128 ? -3.789 6.062 22.378 1.00 81.19 128 VAL A C 1
ATOM 952 O O . VAL A 1 128 ? -3.804 7.260 22.115 1.00 81.19 128 VAL A O 1
ATOM 955 N N . ALA A 1 129 ? -2.676 5.321 22.344 1.00 73.12 129 ALA A N 1
ATOM 956 C CA . ALA A 1 129 ? -1.367 5.885 22.015 1.00 73.12 129 ALA A CA 1
ATOM 957 C C . ALA A 1 129 ? -1.382 6.569 20.638 1.00 73.12 129 ALA A C 1
ATOM 959 O O . ALA A 1 129 ? -1.033 7.741 20.527 1.00 73.12 129 ALA A O 1
ATOM 960 N N . PHE A 1 130 ? -1.911 5.887 19.616 1.00 77.56 130 PHE A N 1
ATOM 961 C CA . PHE A 1 130 ? -2.051 6.471 18.282 1.00 77.56 130 PHE A CA 1
ATOM 962 C C . PHE A 1 130 ? -2.900 7.749 18.284 1.00 77.56 130 PHE A C 1
ATOM 964 O O . PHE A 1 130 ? -2.500 8.745 17.699 1.00 77.56 130 PHE A O 1
ATOM 971 N N . LEU A 1 131 ? -4.080 7.745 18.917 1.00 74.38 131 LEU A N 1
ATOM 972 C CA . LEU A 1 131 ? -4.987 8.900 18.918 1.00 74.38 131 LEU A CA 1
ATOM 973 C C . LEU A 1 131 ? -4.437 10.085 19.718 1.00 74.38 131 LEU A C 1
ATOM 975 O O . LEU A 1 131 ? -4.764 11.235 19.417 1.00 74.38 131 LEU A O 1
ATOM 979 N N . GLN A 1 132 ? -3.608 9.805 20.720 1.00 73.94 132 GLN A N 1
ATOM 980 C CA . GLN A 1 132 ? -2.905 10.823 21.482 1.00 73.94 132 GLN A CA 1
ATOM 981 C C . GLN A 1 132 ? -1.858 11.522 20.611 1.00 73.94 132 GLN A C 1
ATOM 983 O O . GLN A 1 132 ? -1.827 12.750 20.598 1.00 73.94 132 GLN A O 1
ATOM 988 N N . ASP A 1 133 ? -1.084 10.758 19.838 1.00 60.69 133 ASP A N 1
ATOM 989 C CA . ASP A 1 133 ? -0.114 11.294 18.872 1.00 60.69 133 ASP A CA 1
ATOM 990 C C . ASP A 1 133 ? -0.791 11.935 17.648 1.00 60.69 133 ASP A C 1
ATOM 992 O O . ASP A 1 133 ? -0.245 12.838 17.010 1.00 60.69 133 ASP A O 1
ATOM 996 N N . TYR A 1 134 ? -1.985 11.453 17.297 1.00 62.75 134 TYR A N 1
ATOM 997 C CA . TYR A 1 134 ? -2.790 11.964 16.191 1.00 62.75 134 TYR A CA 1
ATOM 998 C C . TYR A 1 134 ? -3.358 13.349 16.495 1.00 62.75 134 TYR A C 1
ATOM 1000 O O . TYR A 1 134 ? -3.371 14.214 15.621 1.00 62.75 134 TYR A O 1
ATOM 1008 N N . GLN A 1 135 ? -3.831 13.560 17.725 1.00 69.31 135 GLN A N 1
ATOM 1009 C CA . GLN A 1 135 ? -4.416 14.831 18.129 1.00 69.31 135 GLN A CA 1
ATOM 1010 C C . GLN A 1 135 ? -3.941 15.259 19.516 1.00 69.31 135 GLN A C 1
ATOM 1012 O O . GLN A 1 135 ? -3.118 16.161 19.618 1.00 69.31 135 GLN A O 1
ATOM 1017 N N . ASN A 1 136 ? -4.484 14.659 20.578 1.00 70.75 136 ASN A N 1
ATOM 1018 C CA . ASN A 1 136 ? -4.083 14.928 21.959 1.00 70.75 136 ASN A CA 1
ATOM 1019 C C . ASN A 1 136 ? -4.667 13.889 22.930 1.00 70.75 136 ASN A C 1
ATOM 1021 O O . ASN A 1 136 ? -5.522 13.070 22.577 1.00 70.75 136 ASN A O 1
ATOM 1025 N N . ALA A 1 137 ? -4.243 13.967 24.195 1.00 78.00 137 ALA A N 1
ATOM 1026 C CA . ALA A 1 137 ? -4.697 13.073 25.259 1.00 78.00 137 ALA A CA 1
ATOM 1027 C C . ALA A 1 137 ? -6.225 13.099 25.448 1.00 78.00 137 ALA A C 1
ATOM 1029 O O . ALA A 1 137 ? -6.837 12.050 25.615 1.00 78.00 137 ALA A O 1
ATOM 1030 N N . LYS A 1 138 ? -6.871 14.270 25.343 1.00 85.25 138 LYS A N 1
ATOM 1031 C CA . LYS A 1 138 ? -8.334 14.395 25.487 1.00 85.25 138 LYS A CA 1
ATOM 1032 C C . LYS A 1 138 ? -9.084 13.639 24.386 1.00 85.25 138 LYS A C 1
ATOM 1034 O O . LYS A 1 138 ? -10.129 13.039 24.645 1.00 85.25 138 LYS A O 1
ATOM 1039 N N . TYR A 1 139 ? -8.559 13.656 23.163 1.00 82.12 139 TYR A N 1
ATOM 1040 C CA . TYR A 1 139 ? -9.122 12.913 22.043 1.00 82.12 139 TYR A CA 1
ATOM 1041 C C . TYR A 1 139 ? -8.972 11.400 22.229 1.00 82.12 139 TYR A C 1
ATOM 1043 O O . TYR A 1 139 ? -9.936 10.655 22.042 1.00 82.12 139 TYR A O 1
ATOM 1051 N N . ALA A 1 140 ? -7.802 10.958 22.694 1.00 81.25 140 ALA A N 1
ATOM 1052 C CA . ALA A 1 140 ? -7.552 9.565 23.042 1.00 81.25 140 ALA A CA 1
ATOM 1053 C C . ALA A 1 140 ? -8.452 9.075 24.194 1.00 81.25 140 ALA A C 1
ATOM 1055 O O . ALA A 1 140 ? -9.019 7.984 24.104 1.00 81.25 140 ALA A O 1
ATOM 1056 N N . SER A 1 141 ? -8.676 9.901 25.225 1.00 90.31 141 SER A N 1
ATOM 1057 C CA . SER A 1 141 ? -9.596 9.586 26.327 1.00 90.31 141 SER A CA 1
ATOM 1058 C C . SER A 1 141 ? -11.034 9.404 25.843 1.00 90.31 141 SER A C 1
ATOM 1060 O O . SER A 1 141 ? -11.705 8.451 26.225 1.00 90.31 141 SER A O 1
ATOM 1062 N N . ARG A 1 142 ? -11.513 10.244 24.915 1.00 91.25 142 ARG A N 1
ATOM 1063 C CA . ARG A 1 142 ? -12.864 10.088 24.346 1.00 91.25 142 ARG A CA 1
ATOM 1064 C C . ARG A 1 142 ? -13.060 8.719 23.686 1.00 91.25 142 ARG A C 1
ATOM 1066 O O . ARG A 1 142 ? -14.154 8.148 23.772 1.00 91.25 142 ARG A O 1
ATOM 1073 N N . TYR A 1 143 ? -12.020 8.205 23.033 1.00 93.12 143 TYR A N 1
ATOM 1074 C CA . TYR A 1 143 ? -12.016 6.858 22.473 1.00 93.12 143 TYR A CA 1
ATOM 1075 C C . TYR A 1 143 ? -12.082 5.795 23.578 1.00 93.12 143 TYR A C 1
ATOM 1077 O O . TYR A 1 143 ? -13.017 4.990 23.571 1.00 93.12 143 TYR A O 1
ATOM 1085 N N . SER A 1 144 ? -11.158 5.818 24.549 1.00 93.38 144 SER A N 1
ATOM 1086 C CA . SER A 1 144 ? -11.115 4.811 25.622 1.00 93.38 144 SER A CA 1
ATOM 1087 C C . SER A 1 144 ? -12.396 4.792 26.451 1.00 93.38 144 SER A C 1
ATOM 1089 O O . SER A 1 144 ? -12.935 3.719 26.710 1.00 93.38 144 SER A O 1
ATOM 1091 N N . ASP A 1 145 ? -12.945 5.960 26.782 1.00 95.25 145 ASP A N 1
ATOM 1092 C CA . ASP A 1 145 ? -14.165 6.089 27.583 1.00 95.25 145 ASP A CA 1
ATOM 1093 C C . ASP A 1 145 ? -15.378 5.511 26.855 1.00 95.25 145 ASP A C 1
ATOM 1095 O O . ASP A 1 145 ? -16.273 4.922 27.461 1.00 95.25 145 ASP A O 1
ATOM 1099 N N . THR A 1 146 ? -15.431 5.678 25.533 1.00 93.88 146 THR A N 1
ATOM 1100 C CA . THR A 1 146 ? -16.532 5.146 24.728 1.00 93.88 146 THR A CA 1
ATOM 1101 C C . THR A 1 146 ? -16.469 3.628 24.642 1.00 93.88 146 THR A C 1
ATOM 1103 O O . THR A 1 146 ? -17.498 2.978 24.828 1.00 93.88 146 THR A O 1
ATOM 1106 N N . VAL A 1 147 ? -15.278 3.060 24.439 1.00 93.75 147 VAL A N 1
ATOM 1107 C CA . VAL A 1 147 ? -15.091 1.603 24.458 1.00 93.75 147 VAL A CA 1
ATOM 1108 C C . VAL A 1 147 ? -15.387 1.038 25.851 1.00 93.75 147 VAL A C 1
ATOM 1110 O O . VAL A 1 147 ? -16.104 0.047 25.957 1.00 93.75 147 VAL A O 1
ATOM 1113 N N . ALA A 1 148 ? -14.943 1.704 26.921 1.00 93.31 148 ALA A N 1
ATOM 1114 C CA . ALA A 1 148 ? -15.207 1.287 28.298 1.00 93.31 148 ALA A CA 1
ATOM 1115 C C . ALA A 1 148 ? -16.709 1.261 28.633 1.00 93.31 148 ALA A C 1
ATOM 1117 O O . ALA A 1 148 ? -17.191 0.300 29.230 1.00 93.31 148 ALA A O 1
ATOM 1118 N N . ARG A 1 149 ? -17.484 2.269 28.202 1.00 93.50 149 ARG A N 1
ATOM 1119 C CA . ARG A 1 149 ? -18.948 2.274 28.397 1.00 93.50 149 ARG A CA 1
ATOM 1120 C C . ARG A 1 149 ? -19.631 1.095 27.707 1.00 93.50 149 ARG A C 1
ATOM 1122 O O . ARG A 1 149 ? -20.558 0.523 28.275 1.00 93.50 149 ARG A O 1
ATOM 1129 N N . VAL A 1 150 ? -19.195 0.751 26.495 1.00 93.06 150 VAL A N 1
ATOM 1130 C CA . VAL A 1 150 ? -19.736 -0.401 25.760 1.00 93.06 150 VAL A CA 1
ATOM 1131 C C . VAL A 1 150 ? -19.355 -1.701 26.454 1.00 93.06 150 VAL A C 1
ATOM 1133 O O . VAL A 1 150 ? -20.243 -2.511 26.692 1.00 93.06 150 VAL A O 1
ATOM 1136 N N . ARG A 1 151 ? -18.095 -1.842 26.875 1.00 91.25 151 ARG A N 1
ATOM 1137 C CA . ARG A 1 151 ? -17.595 -2.998 27.631 1.00 91.25 151 ARG A CA 1
ATOM 1138 C C . ARG A 1 151 ? -18.425 -3.268 28.877 1.00 91.25 151 ARG A C 1
ATOM 1140 O O . ARG A 1 151 ? -18.967 -4.353 29.020 1.00 91.25 151 ARG A O 1
ATOM 1147 N N . VAL A 1 152 ? -18.642 -2.254 29.716 1.00 92.12 152 VAL A N 1
ATOM 1148 C CA . VAL A 1 152 ? -19.464 -2.387 30.934 1.00 92.12 152 VAL A CA 1
ATOM 1149 C C . VAL A 1 152 ? -20.886 -2.864 30.619 1.00 92.12 152 VAL A C 1
ATOM 1151 O O . VAL A 1 152 ? -21.437 -3.693 31.342 1.00 92.12 152 VAL A O 1
ATOM 1154 N N . ARG A 1 153 ? -21.504 -2.352 29.547 1.00 92.31 153 ARG A N 1
ATOM 1155 C CA . ARG A 1 153 ? -22.869 -2.741 29.158 1.00 92.31 153 ARG A CA 1
ATOM 1156 C C . ARG A 1 153 ? -22.930 -4.130 28.532 1.00 92.31 153 ARG A C 1
ATOM 1158 O O . ARG A 1 153 ? -23.863 -4.866 28.832 1.00 92.31 153 ARG A O 1
ATOM 1165 N N . GLU A 1 154 ? -21.954 -4.485 27.705 1.00 91.06 154 GLU A N 1
ATOM 1166 C CA . GLU A 1 154 ? -21.832 -5.815 27.109 1.00 91.06 154 GLU A CA 1
ATOM 1167 C C . GLU A 1 154 ? -21.695 -6.876 28.202 1.00 91.06 154 GLU A C 1
ATOM 1169 O O . GLU A 1 154 ? -22.499 -7.809 28.237 1.00 91.06 154 GLU A O 1
ATOM 1174 N N . THR A 1 155 ? -20.781 -6.681 29.157 1.00 89.50 155 THR A N 1
ATOM 1175 C CA . THR A 1 155 ? -20.585 -7.603 30.284 1.00 89.50 155 THR A CA 1
ATOM 1176 C C . THR A 1 155 ? -21.839 -7.724 31.143 1.00 89.50 155 THR A C 1
ATOM 1178 O O . THR A 1 155 ? -22.197 -8.823 31.554 1.00 89.50 155 THR A O 1
ATOM 1181 N N . ALA A 1 156 ? -22.552 -6.620 31.385 1.00 89.19 156 ALA A N 1
ATOM 1182 C CA . ALA A 1 156 ? -23.779 -6.641 32.180 1.00 89.19 156 ALA A CA 1
ATOM 1183 C C . ALA A 1 156 ? -24.921 -7.441 31.525 1.00 89.19 156 ALA A C 1
ATOM 1185 O O . ALA A 1 156 ? -25.757 -7.993 32.235 1.00 89.19 156 ALA A O 1
ATOM 1186 N N . VAL A 1 157 ? -24.978 -7.492 30.189 1.00 89.50 157 VAL A N 1
ATOM 1187 C CA . VAL A 1 157 ? -26.042 -8.190 29.443 1.00 89.50 157 VAL A CA 1
ATOM 1188 C C . VAL A 1 157 ? -25.661 -9.633 29.119 1.00 89.50 157 VAL A C 1
ATOM 1190 O O . VAL A 1 157 ? -26.506 -10.520 29.176 1.00 89.50 157 VAL A O 1
ATOM 1193 N N . THR A 1 158 ? -24.403 -9.870 28.755 1.00 83.88 158 THR A N 1
ATOM 1194 C CA . THR A 1 158 ? -23.944 -11.158 28.207 1.00 83.88 158 THR A CA 1
ATOM 1195 C C . THR A 1 158 ? -23.119 -11.980 29.197 1.00 83.88 158 THR A C 1
ATOM 1197 O O . THR A 1 158 ? -22.855 -13.152 28.949 1.00 83.88 158 THR A O 1
ATOM 1200 N N . GLY A 1 159 ? -22.712 -11.386 30.323 1.00 80.94 159 GLY A N 1
ATOM 1201 C CA . GLY A 1 159 ? -21.858 -12.018 31.331 1.00 80.94 159 GLY A CA 1
ATOM 1202 C C . GLY A 1 159 ? -20.387 -12.145 30.924 1.00 80.94 159 GLY A C 1
ATOM 1203 O O . GLY A 1 159 ? -19.580 -12.601 31.732 1.00 80.94 159 GLY A O 1
ATOM 1204 N N . GLN A 1 160 ? -20.021 -11.748 29.702 1.00 77.19 160 GLN A N 1
ATOM 1205 C CA . GLN A 1 160 ? -18.657 -11.808 29.183 1.00 77.19 160 GLN A CA 1
ATOM 1206 C C . GLN A 1 160 ? -18.340 -10.564 28.351 1.00 77.19 160 GLN A C 1
ATOM 1208 O O . GLN A 1 160 ? -19.216 -9.920 27.786 1.00 77.19 160 GLN A O 1
ATOM 1213 N N . GLU A 1 161 ? -17.065 -10.215 28.284 1.00 74.06 161 GLU A N 1
ATOM 1214 C CA . GLU A 1 161 ? -16.577 -9.183 27.372 1.00 74.06 161 GLU A CA 1
ATOM 1215 C C . GLU A 1 161 ? -16.274 -9.805 26.013 1.00 74.06 161 GLU A C 1
ATOM 1217 O O . GLU A 1 161 ? -15.849 -10.962 25.951 1.00 74.06 161 GLU A O 1
ATOM 1222 N N . GLY A 1 162 ? -16.408 -9.048 24.921 1.00 73.44 162 GLY A N 1
ATOM 1223 C CA . GLY A 1 162 ? -15.892 -9.544 23.652 1.00 73.44 162 GLY A CA 1
ATOM 1224 C C . GLY A 1 162 ? -16.332 -8.773 22.423 1.00 73.44 162 GLY A C 1
ATOM 1225 O O . GLY A 1 162 ? -15.838 -7.679 22.138 1.00 73.44 162 GLY A O 1
ATOM 1226 N N . ALA A 1 163 ? -17.179 -9.424 21.629 1.00 81.56 163 ALA A N 1
ATOM 1227 C CA . ALA A 1 163 ? -17.357 -9.129 20.214 1.00 81.56 163 ALA A CA 1
ATOM 1228 C C . ALA A 1 163 ? -17.871 -7.708 19.942 1.00 81.56 163 ALA A C 1
ATOM 1230 O O . ALA A 1 163 ? -17.410 -7.065 18.994 1.00 81.56 163 ALA A O 1
ATOM 1231 N N . LEU A 1 164 ? -18.787 -7.187 20.765 1.00 87.06 164 LEU A N 1
ATOM 1232 C CA . LEU A 1 164 ? -19.318 -5.837 20.590 1.00 87.06 164 LEU A CA 1
ATOM 1233 C C . LEU A 1 164 ? -18.271 -4.791 20.965 1.00 87.06 164 LEU A C 1
ATOM 1235 O O . LEU A 1 164 ? -18.058 -3.843 20.207 1.00 87.06 164 LEU A O 1
ATOM 1239 N N . SER A 1 165 ? -17.585 -4.968 22.094 1.00 89.31 165 SER A N 1
ATOM 1240 C CA . SER A 1 165 ? -16.522 -4.053 22.516 1.00 89.31 165 SER A CA 1
ATOM 1241 C C . SER A 1 165 ? -15.375 -4.011 21.512 1.00 89.31 165 SER A C 1
ATOM 1243 O O . SER A 1 165 ? -14.884 -2.929 21.184 1.00 89.31 165 SER A O 1
ATOM 1245 N N . GLU A 1 166 ? -14.988 -5.158 20.950 1.00 86.06 166 GLU A N 1
ATOM 1246 C CA . GLU A 1 166 ? -13.969 -5.222 19.905 1.00 86.06 166 GLU A CA 1
ATOM 1247 C C . GLU A 1 166 ? -14.433 -4.542 18.606 1.00 86.06 166 GLU A C 1
ATOM 1249 O O . GLU A 1 166 ? -13.688 -3.745 18.017 1.00 86.06 166 GLU A O 1
ATOM 1254 N N . ALA A 1 167 ? -15.667 -4.804 18.165 1.00 85.44 167 ALA A N 1
ATOM 1255 C CA . ALA A 1 167 ? -16.238 -4.183 16.972 1.00 85.44 167 ALA A CA 1
ATOM 1256 C C . ALA A 1 167 ? -16.328 -2.655 17.109 1.00 85.44 167 ALA A C 1
ATOM 1258 O O . ALA A 1 167 ? -15.975 -1.925 16.173 1.00 85.44 167 ALA A O 1
ATOM 1259 N N . VAL A 1 168 ? -16.736 -2.162 18.284 1.00 90.06 168 VAL A N 1
ATOM 1260 C CA . VAL A 1 168 ? -16.769 -0.730 18.602 1.00 90.06 168 VAL A CA 1
ATOM 1261 C C . VAL A 1 168 ? -15.362 -0.156 18.635 1.00 90.06 168 VAL A C 1
ATOM 1263 O O . VAL A 1 168 ? -15.116 0.846 17.967 1.00 90.06 168 VAL A O 1
ATOM 1266 N N . ALA A 1 169 ? -14.418 -0.802 19.322 1.00 87.56 169 ALA A N 1
ATOM 1267 C CA . ALA A 1 169 ? -13.028 -0.364 19.356 1.00 87.56 169 ALA A CA 1
ATOM 1268 C C . ALA A 1 169 ? -12.455 -0.217 17.937 1.00 87.56 169 ALA A C 1
ATOM 1270 O O . ALA A 1 169 ? -11.748 0.746 17.642 1.00 87.56 169 ALA A O 1
ATOM 1271 N N . ARG A 1 170 ? -12.749 -1.163 17.034 1.00 85.25 170 ARG A N 1
ATOM 1272 C CA . ARG A 1 170 ? -12.276 -1.129 15.638 1.00 85.25 170 ARG A CA 1
ATOM 1273 C C . ARG A 1 170 ? -12.943 -0.018 14.835 1.00 85.25 170 ARG A C 1
ATOM 1275 O O . ARG A 1 170 ? -12.256 0.728 14.141 1.00 85.25 170 ARG A O 1
ATOM 1282 N N . SER A 1 171 ? -14.265 0.079 14.903 1.00 84.81 171 SER A N 1
ATOM 1283 C CA . SER A 1 171 ? -15.042 0.987 14.053 1.00 84.81 171 SER A CA 1
ATOM 1284 C C . SER A 1 171 ? -14.917 2.439 14.504 1.00 84.81 171 SER A C 1
ATOM 1286 O O . SER A 1 171 ? -14.701 3.318 13.675 1.00 84.81 171 SER A O 1
ATOM 1288 N N . LEU A 1 172 ? -14.965 2.690 15.815 1.00 88.62 172 LEU A N 1
ATOM 1289 C CA . LEU A 1 172 ? -14.791 4.027 16.377 1.00 88.62 172 LEU A CA 1
ATOM 1290 C C . LEU A 1 172 ? -13.400 4.581 16.072 1.00 88.62 172 LEU A C 1
ATOM 1292 O O . LEU A 1 172 ? -13.280 5.736 15.678 1.00 88.62 172 LEU A O 1
ATOM 1296 N N . PHE A 1 173 ? -12.359 3.752 16.183 1.00 83.94 173 PHE A N 1
ATOM 1297 C CA . PHE A 1 173 ? -11.008 4.169 15.822 1.00 83.94 173 PHE A CA 1
ATOM 1298 C C . PHE A 1 173 ? -10.910 4.582 14.354 1.00 83.94 173 PHE A C 1
ATOM 1300 O O . PHE A 1 173 ? -10.325 5.616 14.073 1.00 83.94 173 PHE A O 1
ATOM 1307 N N . LYS A 1 174 ? -11.530 3.848 13.420 1.00 78.81 174 LYS A N 1
ATOM 1308 C CA . LYS A 1 174 ? -11.552 4.240 11.997 1.00 78.81 174 LYS A CA 1
ATOM 1309 C C . LYS A 1 174 ? -12.225 5.595 11.761 1.00 78.81 174 LYS A C 1
ATOM 1311 O O . LYS A 1 174 ? -11.802 6.328 10.877 1.00 78.81 174 LYS A O 1
ATOM 1316 N N . LEU A 1 175 ? -13.270 5.912 12.526 1.00 81.62 175 LEU A N 1
ATOM 1317 C CA . LEU A 1 175 ? -13.966 7.199 12.435 1.00 81.62 175 LEU A CA 1
ATOM 1318 C C . LEU A 1 175 ? -13.150 8.340 13.049 1.00 81.62 175 LEU A C 1
ATOM 1320 O O . LEU A 1 175 ? -13.197 9.461 12.556 1.00 81.62 175 LEU A O 1
ATOM 1324 N N . MET A 1 176 ? -12.426 8.065 14.135 1.00 80.00 176 MET A N 1
ATOM 1325 C CA . MET A 1 176 ? -11.634 9.068 14.852 1.00 80.00 176 MET A CA 1
ATOM 1326 C C . MET A 1 176 ? -10.264 9.311 14.209 1.00 80.00 176 MET A C 1
ATOM 1328 O O . MET A 1 176 ? -9.798 10.439 14.142 1.00 80.00 176 MET A O 1
ATOM 1332 N N . ALA A 1 177 ? -9.644 8.264 13.677 1.00 73.88 177 ALA A N 1
ATOM 1333 C CA . ALA A 1 177 ? -8.444 8.328 12.853 1.00 73.88 177 ALA A CA 1
ATOM 1334 C C . ALA A 1 177 ? -8.811 8.419 11.362 1.00 73.88 177 ALA A C 1
ATOM 1336 O O . ALA A 1 177 ? -8.123 7.848 10.511 1.00 73.88 177 ALA A O 1
ATOM 1337 N N . TYR A 1 178 ? -9.939 9.067 11.041 1.00 61.78 178 TYR A N 1
ATOM 1338 C CA . TYR A 1 178 ? -10.309 9.290 9.652 1.00 61.78 178 TYR A CA 1
ATOM 1339 C C . TYR A 1 178 ? -9.226 10.141 9.004 1.00 61.78 178 TYR A C 1
ATOM 1341 O O . TYR A 1 178 ? -8.849 11.186 9.531 1.00 61.78 178 TYR A O 1
ATOM 1349 N N . LYS A 1 179 ? -8.712 9.646 7.879 1.00 55.34 179 LYS A N 1
ATOM 1350 C CA . LYS A 1 179 ? -7.605 10.236 7.140 1.00 55.34 179 LYS A CA 1
ATOM 1351 C C . LYS A 1 179 ? -8.086 11.522 6.476 1.00 55.34 179 LYS A C 1
ATOM 1353 O O . LYS A 1 179 ? -8.489 11.529 5.318 1.00 55.34 179 LYS A O 1
ATOM 1358 N N . ASP A 1 180 ? -8.135 12.582 7.264 1.00 52.88 180 ASP A N 1
ATOM 1359 C CA . ASP A 1 180 ? -8.550 13.892 6.807 1.00 52.88 180 ASP A CA 1
ATOM 1360 C C . ASP A 1 180 ? -7.403 14.524 6.007 1.00 52.88 180 ASP A C 1
ATOM 1362 O O . ASP A 1 180 ? -6.223 14.272 6.262 1.00 52.88 180 ASP A O 1
ATOM 1366 N N . GLU A 1 181 ? -7.734 15.368 5.037 1.00 48.31 181 GLU A N 1
ATOM 1367 C CA . GLU A 1 181 ? -6.801 16.025 4.101 1.00 48.31 181 GLU A CA 1
ATOM 1368 C C . GLU A 1 181 ? -5.711 16.869 4.809 1.00 48.31 181 GLU A C 1
ATOM 1370 O O . GLU A 1 181 ? -4.733 17.313 4.209 1.00 48.31 181 GLU A O 1
ATOM 1375 N N . TYR A 1 182 ? -5.840 17.043 6.123 1.00 48.28 182 TYR A N 1
ATOM 1376 C CA . TYR A 1 182 ? -4.863 17.632 7.033 1.00 48.28 182 TYR A CA 1
ATOM 1377 C C . TYR A 1 182 ? -3.644 16.733 7.308 1.00 48.28 182 TYR A C 1
ATOM 1379 O O . TYR A 1 182 ? -2.571 17.245 7.629 1.00 48.28 182 TYR A O 1
ATOM 1387 N N . GLU A 1 183 ? -3.744 15.414 7.116 1.00 51.62 183 GLU A N 1
ATOM 1388 C CA . GLU A 1 183 ? -2.567 14.534 7.131 1.00 51.62 183 GLU A CA 1
ATOM 1389 C C . GLU A 1 183 ? -1.664 14.816 5.919 1.00 51.62 183 GLU A C 1
ATOM 1391 O O . GLU A 1 183 ? -0.440 14.803 6.044 1.00 51.62 183 GLU A O 1
ATOM 1396 N N . VAL A 1 184 ? -2.259 15.179 4.772 1.00 52.38 184 VAL A N 1
ATOM 1397 C CA . VAL A 1 184 ? -1.535 15.670 3.587 1.00 52.38 184 VAL A CA 1
ATOM 1398 C C . VAL A 1 184 ? -0.854 16.994 3.922 1.00 52.38 184 VAL A C 1
ATOM 1400 O O . VAL A 1 184 ? 0.333 17.145 3.672 1.00 52.38 184 VAL A O 1
ATOM 1403 N N . ALA A 1 185 ? -1.539 17.926 4.587 1.00 47.62 185 ALA A N 1
ATOM 1404 C CA . ALA A 1 185 ? -0.918 19.164 5.059 1.00 47.62 185 ALA A CA 1
ATOM 1405 C C . ALA A 1 185 ? 0.294 18.910 5.974 1.00 47.62 185 ALA A C 1
ATOM 1407 O O . ALA A 1 185 ? 1.326 19.558 5.799 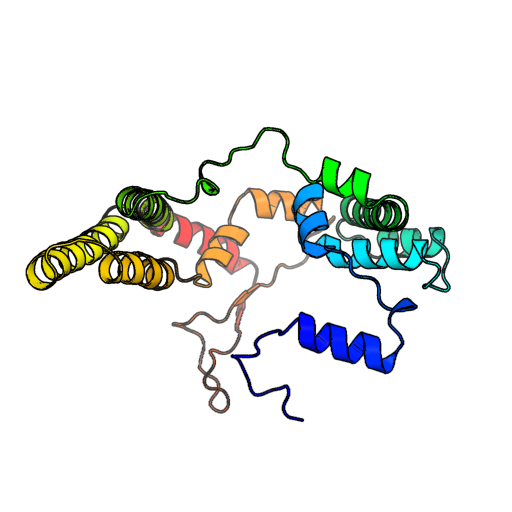1.00 47.62 185 ALA A O 1
ATOM 1408 N N . ARG A 1 186 ? 0.213 17.947 6.905 1.00 48.59 186 ARG A N 1
ATOM 1409 C CA . ARG A 1 186 ? 1.319 17.558 7.802 1.00 48.59 186 ARG A CA 1
ATOM 1410 C C . ARG A 1 186 ? 2.464 16.863 7.062 1.00 48.59 186 ARG A C 1
ATOM 1412 O O . ARG A 1 186 ? 3.621 17.181 7.314 1.00 48.59 186 ARG A O 1
ATOM 1419 N N . LEU A 1 187 ? 2.160 15.962 6.128 1.00 48.12 187 LEU A N 1
ATOM 1420 C CA . LEU A 1 187 ? 3.149 15.300 5.268 1.00 48.12 187 LEU A CA 1
ATOM 1421 C C . LEU A 1 187 ? 3.866 16.307 4.360 1.00 48.12 187 LEU A C 1
ATOM 1423 O O . LEU A 1 187 ? 5.084 16.259 4.254 1.00 48.12 187 LEU A O 1
ATOM 1427 N N . TYR A 1 188 ? 3.144 17.276 3.793 1.00 46.72 188 TYR A N 1
ATOM 1428 C CA . TYR A 1 188 ? 3.712 18.328 2.941 1.00 46.72 188 TYR A CA 1
ATOM 1429 C C . TYR A 1 188 ? 4.450 19.424 3.728 1.00 46.72 188 TYR A C 1
ATOM 1431 O O . TYR A 1 188 ? 5.264 20.153 3.160 1.00 46.72 188 TYR A O 1
ATOM 1439 N N . SER A 1 189 ? 4.179 19.560 5.030 1.00 50.56 189 SER A N 1
ATOM 1440 C CA . SER A 1 189 ? 4.869 20.504 5.923 1.00 50.56 189 SER A CA 1
ATOM 1441 C C . SER A 1 189 ? 5.987 19.862 6.752 1.00 50.56 189 SER A C 1
ATOM 1443 O O . SER A 1 189 ? 6.752 20.582 7.401 1.00 50.56 189 SER A O 1
ATOM 1445 N N . ALA A 1 190 ? 6.142 18.535 6.698 1.00 56.56 190 ALA A N 1
ATOM 1446 C CA . ALA A 1 190 ? 7.247 17.830 7.327 1.00 56.56 190 ALA A CA 1
ATOM 1447 C C . ALA A 1 190 ? 8.576 18.203 6.656 1.00 56.56 190 ALA A C 1
ATOM 1449 O O . ALA A 1 190 ? 8.699 18.248 5.430 1.00 56.56 190 ALA A O 1
ATOM 1450 N N . ARG A 1 191 ? 9.603 18.433 7.479 1.00 51.94 191 ARG A N 1
ATOM 1451 C CA . ARG A 1 191 ? 10.968 18.741 7.032 1.00 51.94 191 ARG A CA 1
ATOM 1452 C C . ARG A 1 191 ? 11.499 17.703 6.029 1.00 51.94 191 ARG A C 1
ATOM 1454 O O . ARG A 1 191 ? 12.064 18.097 5.015 1.00 51.94 191 ARG A O 1
ATOM 1461 N N . ALA A 1 192 ? 11.177 16.428 6.252 1.00 53.81 192 ALA A N 1
ATOM 1462 C CA . ALA A 1 192 ? 11.534 15.313 5.377 1.00 53.81 192 ALA A CA 1
ATOM 1463 C C . ALA A 1 192 ? 10.977 15.447 3.946 1.00 53.81 192 ALA A C 1
ATOM 1465 O O . ALA A 1 192 ? 11.681 15.152 2.990 1.00 53.81 192 ALA A O 1
ATOM 1466 N N . PHE A 1 193 ? 9.751 15.953 3.766 1.00 59.06 193 PHE A N 1
ATOM 1467 C CA . PHE A 1 193 ? 9.169 16.133 2.429 1.00 59.06 193 PHE A CA 1
ATOM 1468 C C . PHE A 1 193 ? 9.839 17.276 1.659 1.00 59.06 193 PHE A C 1
ATOM 1470 O O . PHE A 1 193 ? 10.038 17.188 0.451 1.00 59.06 193 PHE A O 1
ATOM 1477 N N . ARG A 1 194 ? 10.240 18.347 2.356 1.00 58.31 194 ARG A N 1
ATOM 1478 C CA . ARG A 1 194 ? 11.009 19.444 1.745 1.00 58.31 194 ARG A CA 1
ATOM 1479 C C . ARG A 1 194 ? 12.417 19.005 1.356 1.00 58.31 194 ARG A C 1
ATOM 1481 O O . ARG A 1 194 ? 12.885 19.401 0.293 1.00 58.31 194 ARG A O 1
ATOM 1488 N N . GLU A 1 195 ? 13.070 18.213 2.199 1.00 57.72 195 GLU A N 1
ATOM 1489 C CA . GLU A 1 195 ? 14.387 17.632 1.916 1.00 57.72 195 GLU A CA 1
ATOM 1490 C C . GLU A 1 195 ? 14.295 16.699 0.699 1.00 57.72 195 GLU A C 1
ATOM 1492 O O . GLU A 1 195 ? 14.984 16.934 -0.290 1.00 57.72 195 GLU A O 1
ATOM 1497 N N . GLN A 1 196 ? 13.315 15.790 0.671 1.00 55.84 196 GLN A N 1
ATOM 1498 C CA . GLN A 1 196 ? 13.069 14.897 -0.464 1.00 55.84 196 GLN A CA 1
ATOM 1499 C C . GLN A 1 196 ? 12.718 15.647 -1.764 1.00 55.84 196 GLN A C 1
ATOM 1501 O O . GLN A 1 196 ? 13.187 15.274 -2.838 1.00 55.84 196 GLN A O 1
ATOM 1506 N N . LEU A 1 197 ? 11.931 16.729 -1.700 1.00 62.03 197 LEU A N 1
ATOM 1507 C CA . LEU A 1 197 ? 11.638 17.571 -2.869 1.00 62.03 197 LEU A CA 1
ATOM 1508 C C . LEU A 1 197 ? 12.880 18.285 -3.409 1.00 62.03 197 LEU A C 1
ATOM 1510 O O . LEU A 1 197 ? 12.997 18.454 -4.618 1.00 62.03 197 LEU A O 1
ATOM 1514 N N . THR A 1 198 ? 13.783 18.713 -2.528 1.00 57.97 198 THR A N 1
ATOM 1515 C CA . THR A 1 198 ? 15.017 19.411 -2.922 1.00 57.97 198 THR A CA 1
ATOM 1516 C C . THR A 1 198 ? 16.058 18.428 -3.465 1.00 57.97 198 THR A C 1
ATOM 1518 O O . THR A 1 198 ? 16.812 18.776 -4.363 1.00 57.97 198 THR A O 1
ATOM 1521 N N . GLU A 1 199 ? 16.067 17.188 -2.971 1.00 58.03 199 GLU A N 1
ATOM 1522 C CA . GLU A 1 199 ? 16.895 16.099 -3.507 1.00 58.03 199 GLU A CA 1
ATOM 1523 C C . GLU A 1 199 ? 16.382 15.569 -4.853 1.00 58.03 199 GLU A C 1
ATOM 1525 O O . GLU A 1 199 ? 17.174 15.171 -5.702 1.00 58.03 199 GLU A O 1
ATOM 1530 N N . THR A 1 200 ? 15.061 15.557 -5.062 1.00 54.03 200 THR A N 1
ATOM 1531 C CA . THR A 1 200 ? 14.448 14.975 -6.269 1.00 54.03 200 THR A CA 1
ATOM 1532 C C . THR A 1 200 ? 14.346 15.972 -7.428 1.00 54.03 200 THR A C 1
ATOM 1534 O O . THR A 1 200 ? 14.291 15.551 -8.581 1.00 54.03 200 THR A O 1
ATOM 1537 N N . PHE A 1 201 ? 14.313 17.284 -7.159 1.00 54.72 201 PHE A N 1
ATOM 1538 C CA . PHE A 1 201 ? 14.121 18.313 -8.186 1.00 54.72 201 PHE A CA 1
ATOM 1539 C C . PHE A 1 201 ? 15.212 19.391 -8.137 1.00 54.72 201 PHE A C 1
ATOM 1541 O O . PHE A 1 201 ? 15.348 20.106 -7.149 1.00 54.72 201 PHE A O 1
ATOM 1548 N N . GLU A 1 202 ? 15.924 19.570 -9.255 1.00 47.25 202 GLU A N 1
ATOM 1549 C CA . GLU A 1 202 ? 17.035 20.527 -9.417 1.00 47.25 202 GLU A CA 1
ATOM 1550 C C . GLU A 1 202 ? 16.598 22.001 -9.261 1.00 47.25 202 GLU A C 1
ATOM 1552 O O . GLU A 1 202 ? 17.372 22.850 -8.822 1.00 47.25 202 GLU A O 1
ATOM 1557 N N . SER A 1 203 ? 15.333 22.318 -9.578 1.00 47.19 203 SER A N 1
ATOM 1558 C CA . SER A 1 203 ? 14.714 23.607 -9.247 1.00 47.19 203 SER A CA 1
ATOM 1559 C C . SER A 1 203 ? 13.199 23.491 -9.034 1.00 47.19 203 SER A C 1
ATOM 1561 O O . SER A 1 203 ? 12.457 22.951 -9.855 1.00 47.19 203 SER A O 1
ATOM 1563 N N . LEU A 1 204 ? 12.708 24.030 -7.916 1.00 57.16 204 LEU A N 1
ATOM 1564 C CA . LEU A 1 204 ? 11.279 24.095 -7.603 1.00 57.16 204 LEU A CA 1
ATOM 1565 C C . LEU A 1 204 ? 10.704 25.415 -8.135 1.00 57.16 204 LEU A C 1
ATOM 1567 O O . LEU A 1 204 ? 10.659 26.410 -7.418 1.00 57.16 204 LEU A O 1
ATOM 1571 N N . GLY A 1 205 ? 10.265 25.439 -9.397 1.00 58.94 205 GLY A N 1
ATOM 1572 C CA . GLY A 1 205 ? 9.720 26.653 -10.023 1.00 58.94 205 GLY A CA 1
ATOM 1573 C C . GLY A 1 205 ? 8.469 27.208 -9.319 1.00 58.94 205 GLY A C 1
ATOM 1574 O O . GLY A 1 205 ? 8.446 28.360 -8.890 1.00 58.94 205 GLY A O 1
ATOM 1575 N N . ARG A 1 206 ? 7.402 26.403 -9.183 1.00 59.75 206 ARG A N 1
ATOM 1576 C CA . ARG A 1 206 ? 6.167 26.806 -8.479 1.00 59.75 206 ARG A CA 1
ATOM 1577 C C . ARG A 1 206 ? 5.399 25.593 -7.958 1.00 59.75 206 ARG A C 1
ATOM 1579 O O . ARG A 1 206 ? 4.764 24.877 -8.725 1.00 59.75 206 ARG A O 1
ATOM 1586 N N . VAL A 1 207 ? 5.415 25.387 -6.644 1.00 62.44 207 VAL A N 1
ATOM 1587 C CA . VAL A 1 207 ? 4.638 24.318 -6.001 1.00 62.44 207 VAL A CA 1
ATOM 1588 C C . VAL A 1 207 ? 3.1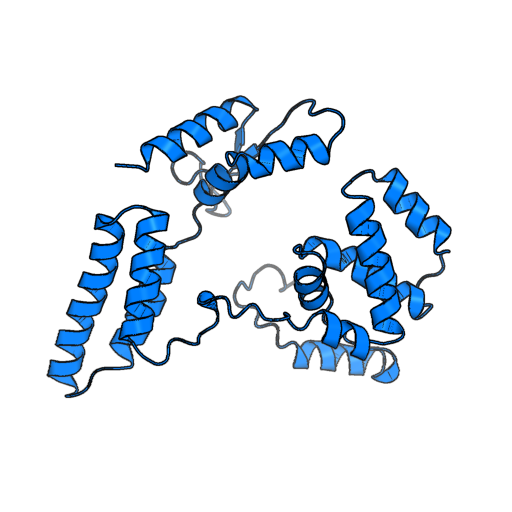81 24.756 -5.880 1.00 62.44 207 VAL A C 1
ATOM 1590 O O . VAL A 1 207 ? 2.882 25.791 -5.282 1.00 62.44 207 VAL A O 1
ATOM 1593 N N . THR A 1 208 ? 2.278 23.969 -6.457 1.00 63.75 208 THR A N 1
ATOM 1594 C CA . THR A 1 208 ? 0.834 24.201 -6.396 1.00 63.75 208 THR A CA 1
ATOM 1595 C C . THR A 1 208 ? 0.173 22.971 -5.791 1.00 63.75 208 THR A C 1
ATOM 1597 O O . THR A 1 208 ? 0.460 21.852 -6.207 1.00 63.75 208 THR A O 1
ATOM 1600 N N . VAL A 1 209 ? -0.685 23.168 -4.793 1.00 65.12 209 VAL A N 1
ATOM 1601 C CA . VAL A 1 209 ? -1.344 22.083 -4.062 1.00 65.12 209 VAL A CA 1
ATOM 1602 C C . VAL A 1 209 ? -2.832 22.099 -4.393 1.00 65.12 209 VAL A C 1
ATOM 1604 O O . VAL A 1 209 ? -3.491 23.132 -4.273 1.00 65.12 209 VAL A O 1
ATOM 1607 N N . HIS A 1 210 ? -3.369 20.955 -4.812 1.00 68.25 210 HIS A N 1
ATOM 1608 C CA . HIS A 1 210 ? -4.801 20.781 -5.044 1.00 68.25 210 HIS A CA 1
ATOM 1609 C C . HIS A 1 210 ? -5.437 20.121 -3.821 1.00 68.25 210 HIS A C 1
ATOM 1611 O O . HIS A 1 210 ? -5.092 18.992 -3.485 1.00 68.25 210 HIS A O 1
ATOM 1617 N N . LEU A 1 211 ? -6.358 20.822 -3.161 1.00 63.00 211 LEU A N 1
ATOM 1618 C CA . LEU A 1 211 ? -7.034 20.375 -1.936 1.00 63.00 211 LEU A CA 1
ATOM 1619 C C . LEU A 1 211 ? -8.539 20.533 -2.103 1.00 63.00 211 LEU A C 1
ATOM 1621 O O . LEU A 1 211 ? -8.974 21.454 -2.789 1.00 63.00 211 LEU A O 1
ATOM 1625 N N . ALA A 1 212 ? -9.344 19.698 -1.455 1.00 59.81 212 ALA A N 1
ATOM 1626 C CA . ALA A 1 212 ? -10.799 19.826 -1.466 1.00 59.81 212 ALA A CA 1
ATOM 1627 C C . ALA A 1 212 ? -11.328 20.124 -0.048 1.00 59.81 212 ALA A C 1
ATOM 1629 O O . ALA A 1 212 ? -12.168 19.386 0.463 1.00 59.81 212 ALA A O 1
ATOM 1630 N N . PRO A 1 213 ? -10.873 21.231 0.583 1.00 62.75 213 PRO A N 1
ATOM 1631 C CA . PRO A 1 213 ? -11.048 21.462 2.012 1.00 62.75 213 PRO A CA 1
ATOM 1632 C C . PRO A 1 213 ? -12.529 21.383 2.416 1.00 62.75 213 PRO A C 1
ATOM 1634 O O . PRO A 1 213 ? -13.318 22.205 1.944 1.00 62.75 213 PRO A O 1
ATOM 1637 N N . PRO A 1 214 ? -12.929 20.473 3.321 1.00 54.72 214 PRO A N 1
ATOM 1638 C CA . PRO A 1 214 ? -14.337 20.131 3.550 1.00 54.72 214 PRO A CA 1
ATOM 1639 C C . PRO A 1 214 ? -15.206 21.296 4.054 1.00 54.72 214 PRO A C 1
ATOM 1641 O O . PRO A 1 214 ? -16.422 21.277 3.870 1.00 54.72 214 PRO A O 1
ATOM 1644 N N . LEU A 1 215 ? -14.595 22.323 4.657 1.00 59.03 215 LEU A N 1
ATOM 1645 C CA . LEU A 1 215 ? -15.275 23.532 5.143 1.00 59.03 215 LEU A CA 1
ATOM 1646 C C . LEU A 1 215 ? -15.329 24.681 4.118 1.00 59.03 215 LEU A C 1
ATOM 1648 O O . LEU A 1 215 ? -16.143 25.588 4.270 1.00 59.03 215 LEU A O 1
ATOM 1652 N N . LEU A 1 216 ? -14.466 24.674 3.096 1.00 57.75 216 LEU A N 1
ATOM 1653 C CA . LEU A 1 216 ? -14.296 25.793 2.151 1.00 57.75 216 LEU A CA 1
ATOM 1654 C C . LEU A 1 216 ? -14.656 25.418 0.707 1.00 57.75 216 LEU A C 1
ATOM 1656 O O . LEU A 1 216 ? -15.063 26.277 -0.078 1.00 57.75 216 LEU A O 1
ATOM 1660 N N . ALA A 1 217 ? -14.519 24.145 0.347 1.00 59.84 217 ALA A N 1
ATOM 1661 C CA . ALA A 1 217 ? -14.813 23.645 -0.980 1.00 59.84 217 ALA A CA 1
ATOM 1662 C C . ALA A 1 217 ? -16.328 23.610 -1.209 1.00 59.84 217 ALA A C 1
ATOM 1664 O O . ALA A 1 217 ? -17.075 22.874 -0.560 1.00 59.84 217 ALA A O 1
ATOM 1665 N N . ARG A 1 218 ? -16.792 24.404 -2.181 1.00 58.25 218 ARG A N 1
ATOM 1666 C CA . ARG A 1 218 ? -18.172 24.317 -2.671 1.00 58.25 218 ARG A CA 1
ATOM 1667 C C . ARG A 1 218 ? -18.402 22.917 -3.237 1.00 58.25 218 ARG A C 1
ATOM 1669 O O . ARG A 1 218 ? -17.606 22.437 -4.044 1.00 58.25 218 ARG A O 1
ATOM 1676 N N . ARG A 1 219 ? -19.491 22.279 -2.816 1.00 61.16 219 ARG A N 1
ATOM 1677 C CA . ARG A 1 219 ? -19.897 20.973 -3.341 1.00 61.16 219 ARG A CA 1
ATOM 1678 C C . ARG A 1 219 ? -20.381 21.122 -4.774 1.00 61.16 219 ARG A C 1
ATOM 1680 O O . ARG A 1 219 ? -21.069 22.091 -5.100 1.00 61.16 219 ARG A O 1
ATOM 1687 N N . ASP A 1 220 ? -19.993 20.185 -5.624 1.00 60.94 220 ASP A N 1
ATOM 1688 C CA . ASP A 1 220 ? -20.492 20.138 -6.987 1.00 60.94 220 ASP A CA 1
ATOM 1689 C C . ASP A 1 220 ? -21.999 19.803 -6.978 1.00 60.94 220 ASP A C 1
ATOM 1691 O O . ASP A 1 220 ? -22.397 18.840 -6.319 1.00 60.94 220 ASP A O 1
ATOM 1695 N N . PRO A 1 221 ? -22.855 20.578 -7.670 1.00 57.66 221 PRO A N 1
ATOM 1696 C CA . PRO A 1 221 ? -24.301 20.361 -7.659 1.00 57.66 221 PRO A CA 1
ATOM 1697 C C . PRO A 1 221 ? -24.743 19.059 -8.345 1.00 57.66 221 PRO A C 1
ATOM 1699 O O . PRO A 1 221 ? -25.888 18.656 -8.163 1.00 57.66 221 PRO A O 1
ATOM 1702 N N . VAL A 1 222 ? -23.868 18.399 -9.115 1.00 57.81 222 VAL A N 1
ATOM 1703 C CA . VAL A 1 222 ? -24.179 17.149 -9.826 1.00 57.81 222 VAL A CA 1
ATOM 1704 C C . VAL A 1 222 ? -23.632 15.921 -9.093 1.00 57.81 222 VAL A C 1
ATOM 1706 O O . VAL A 1 222 ? -24.333 14.916 -9.007 1.00 57.81 222 VAL A O 1
ATOM 1709 N N . SER A 1 223 ? -22.407 15.979 -8.553 1.00 63.22 223 SER A N 1
ATOM 1710 C CA . SER A 1 223 ? -21.786 14.833 -7.859 1.00 63.22 223 SER A CA 1
ATOM 1711 C C . SER A 1 223 ? -21.882 14.884 -6.331 1.00 63.22 223 SER A C 1
ATOM 1713 O O . SER A 1 223 ? -21.679 13.865 -5.678 1.00 63.22 223 SER A O 1
ATOM 1715 N N . GLY A 1 224 ? -22.182 16.043 -5.735 1.00 61.41 224 GLY A N 1
ATOM 1716 C CA . GLY A 1 224 ? -22.233 16.230 -4.280 1.00 61.41 224 GLY A CA 1
ATOM 1717 C C . GLY A 1 224 ? -20.863 16.255 -3.587 1.00 61.41 224 GLY A C 1
ATOM 1718 O O . GLY A 1 224 ? -20.790 16.556 -2.393 1.00 61.41 224 GLY A O 1
ATOM 1719 N N . GLU A 1 225 ? -19.779 15.989 -4.318 1.00 60.28 225 GLU A N 1
ATOM 1720 C CA . GLU A 1 225 ? -18.418 15.970 -3.787 1.00 60.28 225 GLU A CA 1
ATOM 1721 C C . GLU A 1 225 ? -17.835 17.390 -3.653 1.00 60.28 225 GLU A C 1
ATOM 1723 O O . GLU A 1 225 ? -18.164 18.279 -4.450 1.00 60.28 225 GLU A O 1
ATOM 1728 N N . PRO A 1 226 ? -16.966 17.646 -2.656 1.00 62.91 226 PRO A N 1
ATOM 1729 C CA . PRO A 1 226 ? -16.274 18.925 -2.528 1.00 62.91 226 PRO A CA 1
ATOM 1730 C C . PRO A 1 226 ? -15.368 19.180 -3.743 1.00 62.91 226 PRO A C 1
ATOM 1732 O O . PRO A 1 226 ? -14.532 18.348 -4.099 1.00 62.91 226 PRO A O 1
ATOM 1735 N N . ARG A 1 227 ? -15.512 20.338 -4.404 1.00 61.38 227 ARG A N 1
ATOM 1736 C CA . ARG A 1 227 ? -14.664 20.680 -5.557 1.00 61.38 227 ARG A CA 1
ATOM 1737 C C . ARG A 1 227 ? -13.215 20.905 -5.130 1.00 61.38 227 ARG A C 1
ATOM 1739 O O . ARG A 1 227 ? -12.944 21.689 -4.222 1.00 61.38 227 ARG A O 1
ATOM 1746 N N . LYS A 1 228 ? -12.280 20.291 -5.862 1.00 59.62 228 LYS A N 1
ATOM 1747 C CA . LYS A 1 228 ? -10.840 20.546 -5.718 1.00 59.62 228 LYS A CA 1
ATOM 1748 C C . LYS A 1 228 ? -10.533 22.017 -6.008 1.00 59.62 228 LYS A C 1
ATOM 1750 O O . LYS A 1 228 ? -10.870 22.542 -7.068 1.00 59.62 228 LYS A O 1
ATOM 1755 N N . MET A 1 229 ? -9.874 22.664 -5.061 1.00 68.12 229 MET A N 1
ATOM 1756 C CA . MET A 1 229 ? -9.376 24.030 -5.116 1.00 68.12 229 MET A CA 1
ATOM 1757 C C . MET A 1 229 ? -7.853 24.019 -5.242 1.00 68.12 229 MET A C 1
ATOM 1759 O O . MET A 1 229 ? -7.166 23.157 -4.696 1.00 68.12 229 MET A O 1
ATOM 1763 N N . THR A 1 230 ? -7.326 24.994 -5.973 1.00 71.38 230 THR A N 1
ATOM 1764 C CA . THR A 1 230 ? -5.894 25.123 -6.246 1.00 71.38 230 THR A CA 1
ATOM 1765 C C . THR A 1 230 ? -5.302 26.198 -5.348 1.00 71.38 230 THR A C 1
ATOM 1767 O O . THR A 1 230 ? -5.722 27.353 -5.404 1.00 71.38 230 THR A O 1
ATOM 1770 N N . PHE A 1 231 ? -4.308 25.832 -4.545 1.00 69.25 231 PHE A N 1
ATOM 1771 C CA . PHE A 1 231 ? -3.613 26.737 -3.641 1.00 69.25 231 PHE A CA 1
ATOM 1772 C C . PHE A 1 231 ? -2.141 26.862 -4.033 1.00 69.25 231 PHE A C 1
ATOM 1774 O O . PHE A 1 231 ? -1.461 25.876 -4.313 1.00 69.25 231 PHE A O 1
ATOM 1781 N N . GLY A 1 232 ? -1.653 28.102 -4.081 1.00 68.12 232 GLY A N 1
ATOM 1782 C CA . GLY A 1 232 ? -0.259 28.397 -4.410 1.00 68.12 232 GLY A CA 1
ATOM 1783 C C . GLY A 1 232 ? 0.707 28.144 -3.241 1.00 68.12 232 GLY A C 1
ATOM 1784 O O . GLY A 1 232 ? 0.279 27.734 -2.162 1.00 68.12 232 GLY A O 1
ATOM 1785 N N . PRO A 1 233 ? 2.001 28.477 -3.407 1.00 67.75 233 PRO A N 1
ATOM 1786 C CA . PRO A 1 233 ? 3.062 28.183 -2.433 1.00 67.75 233 PRO A CA 1
ATOM 1787 C C . PRO A 1 233 ? 2.815 28.704 -1.007 1.00 67.75 233 PRO A C 1
ATOM 1789 O O . PRO A 1 233 ? 3.359 28.167 -0.045 1.00 67.75 233 PRO A O 1
ATOM 1792 N N . TRP A 1 234 ? 1.973 29.732 -0.858 1.00 67.69 234 TRP A N 1
ATOM 1793 C CA . TRP A 1 234 ? 1.613 30.341 0.423 1.00 67.69 234 TRP A CA 1
ATOM 1794 C C . TRP A 1 234 ? 0.845 29.401 1.367 1.00 67.69 234 TRP A C 1
ATOM 1796 O O . TRP A 1 234 ? 0.797 29.666 2.566 1.00 67.69 234 TRP A O 1
ATOM 1806 N N . ILE A 1 235 ? 0.272 28.296 0.874 1.00 68.19 235 ILE A N 1
ATOM 1807 C CA . ILE A 1 235 ? -0.446 27.349 1.737 1.00 68.19 235 ILE A CA 1
ATOM 1808 C C . ILE A 1 235 ? 0.488 26.451 2.557 1.00 68.19 235 ILE A C 1
ATOM 1810 O O . ILE A 1 235 ? 0.113 25.992 3.631 1.00 68.19 235 ILE A O 1
ATOM 1814 N N . LEU A 1 236 ? 1.731 26.250 2.107 1.00 66.75 236 LEU A N 1
ATOM 1815 C CA . LEU A 1 236 ? 2.733 25.455 2.823 1.00 66.75 236 LEU A CA 1
ATOM 1816 C C . LEU A 1 236 ? 3.081 26.035 4.211 1.00 66.75 236 LEU A C 1
ATOM 1818 O O . LEU A 1 236 ? 3.049 25.278 5.185 1.00 66.75 236 LEU A O 1
ATOM 1822 N N . PRO A 1 237 ? 3.362 27.348 4.374 1.00 62.25 237 PRO A N 1
ATOM 1823 C CA . PRO A 1 237 ? 3.537 27.923 5.706 1.00 62.25 237 PRO A CA 1
ATOM 1824 C C . PRO A 1 237 ? 2.239 27.923 6.532 1.00 62.25 237 PRO A C 1
ATOM 1826 O O . PRO A 1 237 ? 2.311 27.738 7.744 1.00 62.25 237 PRO A O 1
ATOM 1829 N N . ALA A 1 238 ? 1.058 28.054 5.912 1.00 65.81 238 ALA A N 1
ATOM 1830 C CA . ALA A 1 238 ? -0.222 27.946 6.621 1.00 65.81 238 ALA A CA 1
ATOM 1831 C C . ALA A 1 238 ? -0.445 26.533 7.197 1.00 65.81 238 ALA A C 1
ATOM 1833 O O . ALA A 1 238 ? -0.895 26.392 8.332 1.00 65.81 238 ALA A O 1
ATOM 1834 N N . PHE A 1 239 ? -0.054 25.490 6.462 1.00 63.81 239 PHE A N 1
ATOM 1835 C CA . PHE A 1 239 ? -0.058 24.105 6.935 1.00 63.81 239 PHE A CA 1
ATOM 1836 C C . PHE A 1 239 ? 0.917 23.852 8.078 1.00 63.81 239 PHE A C 1
ATOM 1838 O O . PHE A 1 239 ? 0.543 23.206 9.053 1.00 63.81 239 PHE A O 1
ATOM 1845 N N . ALA A 1 240 ? 2.126 24.414 8.016 1.00 62.00 240 ALA A N 1
ATOM 1846 C CA . ALA A 1 240 ? 3.079 24.324 9.120 1.00 62.00 240 ALA A CA 1
ATOM 1847 C C . ALA A 1 240 ? 2.548 24.993 10.404 1.00 62.00 240 ALA A C 1
ATOM 1849 O O . ALA A 1 240 ? 2.806 24.522 11.513 1.00 62.00 240 ALA A O 1
ATOM 1850 N N . LEU A 1 241 ? 1.792 26.084 10.261 1.00 59.84 241 LEU A N 1
ATOM 1851 C CA . LEU A 1 241 ? 1.212 26.822 11.382 1.00 59.84 241 LEU A CA 1
ATOM 1852 C C . LEU A 1 241 ? -0.024 26.114 11.955 1.00 59.84 241 LEU A C 1
ATOM 1854 O O . LEU A 1 241 ? -0.147 26.006 13.172 1.00 59.84 241 LEU A O 1
ATOM 1858 N N . LEU A 1 242 ? -0.877 25.543 11.097 1.00 58.06 242 LEU A N 1
ATOM 1859 C CA . LEU A 1 242 ? -1.985 24.674 11.507 1.00 58.06 242 LEU A CA 1
ATOM 1860 C C . LEU A 1 242 ? -1.485 23.426 12.240 1.00 58.06 242 LEU A C 1
ATOM 1862 O O . LEU A 1 242 ? -1.999 23.123 13.309 1.00 58.06 242 LEU A O 1
ATOM 1866 N N . ALA A 1 243 ? -0.437 22.768 11.731 1.00 54.47 243 ALA A N 1
ATOM 1867 C CA . ALA A 1 243 ? 0.179 21.610 12.382 1.00 54.47 243 ALA A CA 1
ATOM 1868 C C . ALA A 1 243 ? 0.703 21.940 13.792 1.00 54.47 243 ALA A C 1
ATOM 1870 O O . ALA A 1 243 ? 0.620 21.106 14.693 1.00 54.47 243 ALA A O 1
ATOM 1871 N N . ARG A 1 244 ? 1.200 23.167 14.000 1.00 54.03 244 ARG A N 1
ATOM 1872 C CA . ARG A 1 244 ? 1.632 23.672 15.313 1.00 54.03 244 ARG A CA 1
ATOM 1873 C C . ARG A 1 244 ? 0.471 24.069 16.229 1.00 54.03 244 ARG A C 1
ATOM 1875 O O . ARG A 1 244 ? 0.592 23.897 17.433 1.00 54.03 244 ARG A O 1
ATOM 1882 N N . ALA A 1 245 ? -0.636 24.571 15.684 1.00 48.62 245 ALA A N 1
ATOM 1883 C CA . ALA A 1 245 ? -1.811 24.979 16.460 1.00 48.62 245 ALA A CA 1
ATOM 1884 C C . ALA A 1 245 ? -2.664 23.795 16.956 1.00 48.62 245 ALA A C 1
ATOM 1886 O O . ALA A 1 245 ? -3.424 23.945 17.907 1.00 48.62 245 ALA A O 1
ATOM 1887 N N . SER A 1 246 ? -2.521 22.613 16.351 1.00 39.66 246 SER A N 1
ATOM 1888 C CA . SER A 1 246 ? -3.099 21.353 16.847 1.00 39.66 246 SER A CA 1
ATOM 1889 C C . SER A 1 246 ? -2.390 20.776 18.084 1.00 39.66 246 SER A C 1
ATOM 1891 O O . SER A 1 246 ? -2.846 19.767 18.613 1.00 39.66 246 SER A O 1
ATOM 1893 N N . VAL A 1 247 ? -1.315 21.412 18.566 1.00 39.97 247 VAL A N 1
ATOM 1894 C CA . VAL A 1 247 ? -0.647 21.080 19.833 1.00 39.97 247 VAL A CA 1
ATOM 1895 C C . VAL A 1 247 ? -1.101 22.071 20.910 1.00 39.97 247 VAL A C 1
ATOM 1897 O O . VAL A 1 247 ? -0.445 23.084 21.133 1.00 39.97 247 VAL A O 1
ATOM 1900 N N . CYS A 1 248 ? -2.244 21.779 21.535 1.00 31.80 248 CYS A N 1
ATOM 1901 C CA . CYS A 1 248 ? -2.683 22.250 22.856 1.00 31.80 248 CYS A CA 1
ATOM 1902 C C . CYS A 1 248 ? -3.738 21.274 23.407 1.00 31.80 248 CYS A C 1
ATOM 1904 O O . CYS A 1 248 ? -4.609 20.815 22.624 1.00 31.80 248 CYS A O 1
#

Organism: NCBI:txid412755

pLDDT: mean 72.92, std 16.9, range [31.8, 95.88]

Sequence (248 aa):
SQFVRDLKFDFQTATLLGMLHDAVGSERVEQVGAMKLATALLGDSIASNLFMVGFAYQRGLLPVSSEAIRAAIDLNGAAVSMNTTAFHLGRLAAHDPSALEQAAKPEGCTSKDRVLSSSLDEIIARRVAFLQDYQNAKYASRYSDTVARVRVRETAVTGQEGALSEAVARSLFKLMAYKDEYEVARLYSARAFREQLTETFESLGRVTVHLAPPLLARRDPVSGEPRKMTFGPWILPAFALLARASVC

Radius of gyration: 23.71 Å; chains: 1; bounding box: 45×51×60 Å